Protein AF-A0A1B1RV76-F1 (afdb_monomer_lite)

Organism: Streptococcus pneumoniae (NCBI:txid1313)

Radius of gyration: 37.31 Å; chains: 1; bounding box: 78×53×111 Å

Structure (mmCIF, N/CA/C/O backbone):
data_AF-A0A1B1RV76-F1
#
_entry.id   AF-A0A1B1RV76-F1
#
loop_
_atom_site.group_PDB
_atom_site.id
_atom_site.type_symbol
_atom_site.label_atom_id
_atom_site.label_alt_id
_atom_site.label_comp_id
_atom_site.label_asym_id
_atom_site.label_entity_id
_atom_site.label_seq_id
_atom_site.pdbx_PDB_ins_code
_atom_site.Cartn_x
_atom_site.Cartn_y
_atom_site.Cartn_z
_atom_site.occupancy
_atom_site.B_iso_or_equiv
_atom_site.auth_seq_id
_atom_site.auth_comp_id
_atom_site.auth_asym_id
_atom_site.auth_atom_id
_atom_site.pdbx_PDB_model_num
ATOM 1 N N . ARG A 1 1 ? -9.063 -22.258 18.076 1.00 47.97 1 ARG A N 1
ATOM 2 C CA . ARG A 1 1 ? -8.353 -21.007 17.727 1.00 47.97 1 ARG A CA 1
ATOM 3 C C . ARG A 1 1 ? -9.005 -20.469 16.465 1.00 47.97 1 ARG A C 1
ATOM 5 O O . ARG A 1 1 ? -8.715 -20.984 15.396 1.00 47.97 1 ARG A O 1
ATOM 12 N N . LYS A 1 2 ? -9.975 -19.559 16.594 1.00 51.34 2 LYS A N 1
ATOM 13 C CA . LYS A 1 2 ? -10.461 -18.796 15.442 1.00 51.34 2 LYS A CA 1
ATOM 14 C C . LYS A 1 2 ? -9.404 -17.722 15.231 1.00 51.34 2 LYS A C 1
ATOM 16 O O . LYS A 1 2 ? -9.284 -16.846 16.075 1.00 51.34 2 LYS A O 1
ATOM 21 N N . TYR A 1 3 ? -8.551 -17.890 14.226 1.00 48.31 3 TYR A N 1
ATOM 22 C CA . TYR A 1 3 ? -7.814 -16.736 13.729 1.00 48.31 3 TYR A CA 1
ATOM 23 C C . TYR A 1 3 ? -8.871 -15.759 13.238 1.00 48.31 3 TYR A C 1
ATOM 25 O O . TYR A 1 3 ? -9.754 -16.143 12.468 1.00 48.31 3 TYR A O 1
ATOM 33 N N . ASP A 1 4 ? -8.841 -14.563 13.797 1.00 70.25 4 ASP A N 1
ATOM 34 C CA . ASP A 1 4 ? -9.790 -13.522 13.477 1.00 70.25 4 ASP A CA 1
ATOM 35 C C . ASP A 1 4 ? -9.656 -13.185 11.987 1.00 70.25 4 ASP A C 1
ATOM 37 O O . ASP A 1 4 ? -8.548 -12.988 11.480 1.00 70.25 4 ASP A O 1
ATOM 41 N N . TYR A 1 5 ? -10.767 -13.221 11.252 1.00 64.31 5 TYR A N 1
ATOM 42 C CA . TYR A 1 5 ? -10.767 -13.082 9.791 1.00 64.31 5 TYR A CA 1
ATOM 43 C C . TYR A 1 5 ? -10.124 -11.756 9.354 1.00 64.31 5 TYR A C 1
ATOM 45 O O . TYR A 1 5 ? -9.417 -11.710 8.348 1.00 64.31 5 TYR A O 1
ATOM 53 N N . ALA A 1 6 ? -10.289 -10.712 10.171 1.00 60.75 6 ALA A N 1
ATOM 54 C CA . ALA A 1 6 ? -9.638 -9.418 9.996 1.00 60.75 6 ALA A CA 1
ATOM 55 C C . ALA A 1 6 ? -8.102 -9.526 10.036 1.00 60.75 6 ALA A C 1
ATOM 57 O O . ALA A 1 6 ? -7.430 -9.073 9.113 1.00 60.75 6 ALA A O 1
ATOM 58 N N . THR A 1 7 ? -7.538 -10.222 11.029 1.00 69.88 7 THR A N 1
ATOM 59 C CA . THR A 1 7 ? -6.084 -10.422 11.157 1.00 69.88 7 THR A CA 1
ATOM 60 C C . THR A 1 7 ? -5.504 -11.185 9.965 1.00 69.88 7 THR A C 1
ATOM 62 O O . THR A 1 7 ? -4.409 -10.876 9.500 1.00 69.88 7 THR A O 1
ATOM 65 N N . LEU A 1 8 ? -6.234 -12.174 9.437 1.00 70.62 8 LEU A N 1
ATOM 66 C CA . LEU A 1 8 ? -5.807 -12.910 8.242 1.00 70.62 8 LEU A CA 1
ATOM 67 C C . LEU A 1 8 ? -5.844 -12.040 6.981 1.00 70.62 8 LEU A C 1
ATOM 69 O O . LEU A 1 8 ? -4.943 -12.153 6.154 1.00 70.62 8 LEU A O 1
ATOM 73 N N . LYS A 1 9 ? -6.851 -11.171 6.845 1.00 67.12 9 LYS A N 1
ATOM 74 C CA . LYS A 1 9 ? -6.977 -10.247 5.711 1.00 67.12 9 LYS A CA 1
ATOM 75 C C . LYS A 1 9 ? -5.835 -9.227 5.695 1.00 67.12 9 LYS A C 1
ATOM 77 O O . LYS A 1 9 ? -5.208 -9.046 4.658 1.00 67.12 9 LYS A O 1
ATOM 82 N N . VAL A 1 10 ? -5.511 -8.642 6.849 1.00 66.50 10 VAL A N 1
ATOM 83 C CA . VAL A 1 10 ? -4.387 -7.703 7.000 1.00 66.50 10 VAL A CA 1
ATOM 84 C C . VAL A 1 10 ? -3.058 -8.398 6.709 1.00 66.50 10 VAL A C 1
ATOM 86 O O . VAL A 1 10 ? -2.261 -7.908 5.916 1.00 66.50 10 VAL A O 1
ATOM 89 N N . ALA A 1 11 ? -2.829 -9.586 7.277 1.00 72.75 11 ALA A N 1
ATOM 90 C CA . ALA A 1 11 ? -1.605 -10.344 7.023 1.00 72.75 11 ALA A CA 1
ATOM 91 C C . ALA A 1 11 ? -1.439 -10.745 5.544 1.00 72.75 11 ALA A C 1
ATOM 93 O O . ALA A 1 11 ? -0.309 -10.867 5.071 1.00 72.75 11 ALA A O 1
ATOM 94 N N . LEU A 1 12 ? -2.541 -10.968 4.821 1.00 75.25 12 LEU A N 1
ATOM 95 C CA . LEU A 1 12 ? -2.513 -11.239 3.385 1.00 75.25 12 LEU A CA 1
ATOM 96 C C . LEU A 1 12 ? -2.166 -9.974 2.591 1.00 75.25 12 LEU A C 1
ATOM 98 O O . LEU A 1 12 ? -1.255 -10.027 1.773 1.00 75.25 12 LEU A O 1
ATOM 102 N N . ALA A 1 13 ? -2.815 -8.846 2.894 1.00 72.44 13 ALA A N 1
ATOM 103 C CA . ALA A 1 13 ? -2.536 -7.562 2.252 1.00 72.44 13 ALA A CA 1
ATOM 104 C C . ALA A 1 13 ? -1.066 -7.141 2.428 1.00 72.44 13 ALA A C 1
ATOM 106 O O . ALA A 1 13 ? -0.412 -6.786 1.453 1.00 72.44 13 ALA A O 1
ATOM 107 N N . LYS A 1 14 ? -0.502 -7.292 3.637 1.00 73.06 14 LYS A N 1
ATOM 108 C CA . LYS A 1 14 ? 0.924 -7.013 3.895 1.00 73.06 14 LYS A CA 1
ATOM 109 C C . LYS A 1 14 ? 1.854 -7.843 3.009 1.00 73.06 14 LYS A C 1
ATOM 111 O O . LYS A 1 14 ? 2.805 -7.317 2.447 1.00 73.06 14 LYS A O 1
ATOM 116 N N . LYS A 1 15 ? 1.566 -9.138 2.852 1.00 77.88 15 LYS A N 1
ATOM 117 C CA . LYS A 1 15 ? 2.364 -10.020 1.986 1.00 77.88 15 LYS A CA 1
ATOM 118 C C . LYS A 1 15 ? 2.235 -9.670 0.509 1.00 77.88 15 LYS A C 1
ATOM 120 O O . LYS A 1 15 ? 3.192 -9.851 -0.234 1.00 77.88 15 LYS A O 1
ATOM 125 N N . GLU A 1 16 ? 1.060 -9.223 0.075 1.00 78.25 16 GLU A N 1
ATOM 126 C CA . GLU A 1 16 ? 0.849 -8.772 -1.301 1.00 78.25 16 GLU A CA 1
ATOM 127 C C . GLU A 1 16 ? 1.628 -7.484 -1.593 1.00 78.25 16 GLU A C 1
ATOM 129 O O . GLU A 1 16 ? 2.239 -7.386 -2.654 1.00 78.25 16 GLU A O 1
ATOM 134 N N . VAL A 1 17 ? 1.673 -6.542 -0.645 1.00 79.50 17 VAL A N 1
ATOM 135 C CA . VAL A 1 17 ? 2.491 -5.322 -0.749 1.00 79.50 17 VAL A CA 1
ATOM 136 C C . VAL A 1 17 ? 3.980 -5.667 -0.794 1.00 79.50 17 VAL A C 1
ATOM 138 O O . VAL A 1 17 ? 4.649 -5.308 -1.758 1.00 79.50 17 VAL A O 1
ATOM 141 N N . GLU A 1 18 ? 4.479 -6.452 0.165 1.00 80.94 18 GLU A N 1
ATOM 142 C CA . GLU A 1 18 ? 5.892 -6.866 0.222 1.00 80.94 18 GLU A CA 1
ATOM 143 C C . GLU A 1 18 ? 6.327 -7.600 -1.062 1.00 80.94 18 GLU A C 1
ATOM 145 O O . GLU A 1 18 ? 7.421 -7.388 -1.590 1.00 80.94 18 GLU A O 1
ATOM 150 N N . ALA A 1 19 ? 5.455 -8.447 -1.621 1.00 85.81 19 ALA A N 1
ATOM 151 C CA . ALA A 1 19 ? 5.729 -9.132 -2.881 1.00 85.81 19 ALA A CA 1
ATOM 152 C C . ALA A 1 19 ? 5.849 -8.160 -4.068 1.00 85.81 19 ALA A C 1
ATOM 154 O O . ALA A 1 19 ? 6.739 -8.337 -4.902 1.00 85.81 19 ALA A O 1
ATOM 155 N N . LYS A 1 20 ? 4.984 -7.140 -4.137 1.00 84.50 20 LYS A N 1
ATOM 156 C CA . LYS A 1 20 ? 5.027 -6.109 -5.184 1.00 84.50 20 LYS A CA 1
ATOM 157 C C . LYS A 1 20 ? 6.244 -5.195 -5.047 1.00 84.50 20 LYS A C 1
ATOM 159 O O . LYS A 1 20 ? 6.857 -4.863 -6.056 1.00 84.50 20 LYS A O 1
ATOM 164 N N . GLU A 1 21 ? 6.635 -4.826 -3.829 1.00 85.62 21 GLU A N 1
ATOM 165 C CA . GLU A 1 21 ? 7.854 -4.041 -3.578 1.00 85.62 21 GLU A CA 1
ATOM 166 C C . GLU A 1 21 ? 9.107 -4.781 -4.066 1.00 85.62 21 GLU A C 1
ATOM 168 O O . GLU A 1 21 ? 9.942 -4.208 -4.768 1.00 85.62 21 GLU A O 1
ATOM 173 N N . LEU A 1 22 ? 9.199 -6.086 -3.788 1.00 89.06 22 LEU A N 1
ATOM 174 C CA . LEU A 1 22 ? 10.283 -6.935 -4.293 1.00 89.06 22 LEU A CA 1
ATOM 175 C C . LEU A 1 22 ? 10.278 -7.067 -5.823 1.00 89.06 22 LEU A C 1
ATOM 177 O O . LEU A 1 22 ? 11.335 -7.227 -6.439 1.00 89.06 22 LEU A O 1
ATOM 181 N N . GLU A 1 23 ? 9.104 -7.064 -6.454 1.00 92.94 23 GLU A N 1
ATOM 182 C CA . GLU A 1 23 ? 8.982 -7.075 -7.914 1.00 92.94 23 GLU A CA 1
ATOM 183 C C . GLU A 1 23 ? 9.462 -5.751 -8.523 1.00 92.94 23 GLU A C 1
ATOM 185 O O . GLU A 1 23 ? 10.221 -5.761 -9.494 1.00 92.94 23 GLU A O 1
ATOM 190 N N . ILE A 1 24 ? 9.118 -4.625 -7.896 1.00 91.75 24 ILE A N 1
ATOM 191 C CA . ILE A 1 24 ? 9.586 -3.290 -8.282 1.00 91.75 24 ILE A CA 1
ATOM 192 C C . ILE A 1 24 ? 11.101 -3.172 -8.171 1.00 91.75 24 ILE A C 1
ATOM 194 O O . ILE A 1 24 ? 11.731 -2.694 -9.111 1.00 91.75 24 ILE A O 1
ATOM 198 N N . GLU A 1 25 ? 11.701 -3.637 -7.074 1.00 93.31 25 GLU A N 1
ATOM 199 C CA . GLU A 1 25 ? 13.156 -3.586 -6.886 1.00 93.31 25 GLU A CA 1
ATOM 200 C C . GLU A 1 25 ? 13.889 -4.338 -8.011 1.00 93.31 25 GLU A C 1
ATOM 202 O O . GLU A 1 25 ? 14.834 -3.824 -8.619 1.00 93.31 25 GLU A O 1
ATOM 207 N N . LYS A 1 26 ? 13.409 -5.541 -8.355 1.00 95.88 26 LYS A N 1
ATOM 208 C CA . LYS A 1 26 ? 13.958 -6.328 -9.471 1.00 95.88 26 LYS A CA 1
ATOM 209 C C . LYS A 1 26 ? 13.792 -5.608 -10.803 1.00 95.88 26 LYS A C 1
ATOM 211 O O . LYS A 1 26 ? 14.740 -5.546 -11.585 1.00 95.88 26 LYS A O 1
ATOM 216 N N . LEU A 1 27 ? 12.614 -5.045 -11.061 1.00 96.69 27 LEU A N 1
ATOM 217 C CA . LEU A 1 27 ? 12.332 -4.363 -12.317 1.00 96.69 27 LEU A CA 1
ATOM 218 C C . LEU A 1 27 ? 13.166 -3.082 -12.470 1.00 96.69 27 LEU A C 1
ATOM 220 O O . LEU A 1 27 ? 13.690 -2.819 -13.550 1.00 96.69 27 LEU A O 1
ATOM 224 N N . GLN A 1 28 ? 13.369 -2.324 -11.391 1.00 96.62 28 GLN A N 1
ATOM 225 C CA . GLN A 1 28 ? 14.265 -1.165 -11.361 1.00 96.62 28 GLN A CA 1
ATOM 226 C C . GLN A 1 28 ? 15.717 -1.557 -11.659 1.00 96.62 28 GLN A C 1
ATOM 228 O O . GLN A 1 28 ? 16.396 -0.872 -12.428 1.00 96.62 28 GLN A O 1
ATOM 233 N N . TYR A 1 29 ? 16.190 -2.677 -11.106 1.00 97.56 29 TYR A N 1
ATOM 234 C CA . TYR A 1 29 ? 17.521 -3.204 -11.408 1.00 97.56 29 TYR A CA 1
ATOM 235 C C . TYR A 1 29 ? 17.676 -3.584 -12.890 1.00 97.56 29 TYR A C 1
ATOM 237 O O . TYR A 1 29 ? 18.677 -3.243 -13.531 1.00 97.56 29 TYR A O 1
ATOM 245 N N . GLU A 1 30 ? 16.676 -4.255 -13.463 1.00 97.75 30 GLU A N 1
ATOM 246 C CA . GLU A 1 30 ? 16.663 -4.610 -14.884 1.00 97.75 30 GLU A CA 1
ATOM 247 C C . GLU A 1 30 ? 16.622 -3.371 -15.789 1.00 97.75 30 GLU A C 1
ATOM 249 O O . GLU A 1 30 ? 17.361 -3.310 -16.772 1.00 97.75 30 GLU A O 1
ATOM 254 N N . ILE A 1 31 ? 15.815 -2.362 -15.441 1.00 98.06 31 ILE A N 1
ATOM 255 C CA . ILE A 1 31 ? 15.749 -1.073 -16.145 1.00 98.06 31 ILE A CA 1
ATOM 256 C C . ILE A 1 31 ? 17.115 -0.386 -16.126 1.00 98.06 31 ILE A C 1
ATOM 258 O O . ILE A 1 31 ? 17.623 -0.028 -17.185 1.00 98.06 31 ILE A O 1
ATOM 262 N N . SER A 1 32 ? 17.747 -0.277 -14.955 1.00 98.12 32 SER A N 1
ATOM 263 C CA . SER A 1 32 ? 19.070 0.343 -14.795 1.00 98.12 32 SER A CA 1
ATOM 264 C C . SER A 1 32 ? 20.137 -0.357 -15.646 1.00 98.12 32 SER A C 1
ATOM 266 O O . SER A 1 32 ? 20.941 0.287 -16.325 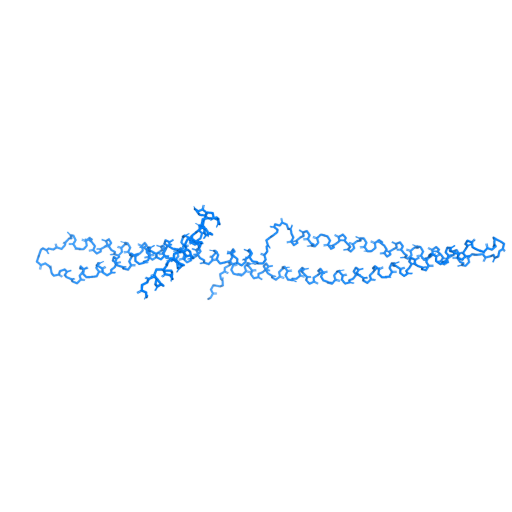1.00 98.12 32 SER A O 1
ATOM 268 N N . THR A 1 33 ? 20.107 -1.691 -15.679 1.00 98.19 33 THR A N 1
ATOM 269 C CA . THR A 1 33 ? 21.005 -2.487 -16.528 1.00 98.19 33 THR A CA 1
ATOM 270 C C . THR A 1 33 ? 20.756 -2.194 -18.009 1.00 98.19 33 THR A C 1
ATOM 272 O O . THR A 1 33 ? 21.692 -1.935 -18.767 1.00 98.19 33 THR A O 1
ATOM 275 N N . LEU A 1 34 ? 19.492 -2.174 -18.430 1.00 98.25 34 LEU A N 1
ATOM 276 C CA . LEU A 1 34 ? 19.118 -1.950 -19.822 1.00 98.25 34 LEU A CA 1
ATOM 277 C C . LEU A 1 34 ? 19.408 -0.514 -20.293 1.00 98.25 34 LEU A C 1
ATOM 279 O O . LEU A 1 34 ? 19.814 -0.319 -21.437 1.00 98.25 34 LEU A O 1
ATOM 283 N N . GLU A 1 35 ? 19.286 0.487 -19.420 1.00 98.06 35 GLU A N 1
ATOM 284 C CA . GLU A 1 35 ? 19.698 1.871 -19.690 1.00 98.06 35 GLU A CA 1
ATOM 285 C C . GLU A 1 35 ? 21.197 1.967 -20.011 1.00 98.06 35 GLU A C 1
ATOM 287 O O . GLU A 1 35 ? 21.588 2.637 -20.974 1.00 98.06 35 GLU A O 1
ATOM 292 N N . GLN A 1 36 ? 22.043 1.247 -19.266 1.00 98.25 36 GLN A N 1
ATOM 293 C CA . GLN A 1 36 ? 23.483 1.178 -19.545 1.00 98.25 36 GLN A CA 1
ATOM 294 C C . GLN A 1 36 ? 23.778 0.503 -20.890 1.00 98.25 36 GLN A C 1
ATOM 296 O O . GLN A 1 36 ? 24.649 0.950 -21.649 1.00 98.25 36 GLN A O 1
ATOM 301 N N . GLU A 1 37 ? 23.045 -0.561 -21.219 1.00 97.69 37 GLU A N 1
ATOM 302 C CA . GLU A 1 37 ? 23.173 -1.235 -22.509 1.00 97.69 37 GLU A CA 1
ATOM 303 C C . GLU A 1 37 ? 22.727 -0.342 -23.675 1.00 97.69 37 GLU A C 1
ATOM 305 O O . GLU A 1 37 ? 23.409 -0.301 -24.702 1.00 97.69 37 GLU A O 1
ATOM 310 N N . VAL A 1 38 ? 21.632 0.411 -23.518 1.00 98.38 38 VAL A N 1
ATOM 311 C CA . VAL A 1 38 ? 21.163 1.401 -24.503 1.00 98.38 38 VAL A CA 1
ATOM 312 C C . VAL A 1 38 ? 22.219 2.483 -24.711 1.00 98.38 38 VAL A C 1
ATOM 314 O O . VAL A 1 38 ? 22.558 2.780 -25.855 1.00 98.38 38 VAL A O 1
ATOM 317 N N . ALA A 1 39 ? 22.794 3.029 -23.637 1.00 98.12 39 ALA A N 1
ATOM 318 C CA . ALA A 1 39 ? 23.849 4.038 -23.732 1.00 98.12 39 ALA A CA 1
ATOM 319 C C . ALA A 1 39 ? 25.088 3.507 -24.477 1.00 98.12 39 ALA A C 1
ATOM 321 O O . ALA A 1 39 ? 25.656 4.189 -25.334 1.00 98.12 39 ALA A O 1
ATOM 322 N N . THR A 1 40 ? 25.477 2.260 -24.203 1.00 97.75 40 THR A N 1
ATOM 323 C CA . THR A 1 40 ? 26.605 1.599 -24.873 1.00 97.75 40 THR A CA 1
ATOM 324 C C . THR A 1 40 ? 26.325 1.374 -26.361 1.00 97.75 40 THR A C 1
ATOM 326 O O . THR A 1 40 ? 27.166 1.702 -27.202 1.00 97.75 40 THR A O 1
ATOM 329 N N . ALA A 1 41 ? 25.145 0.851 -26.705 1.00 97.44 41 ALA A N 1
ATOM 330 C CA . ALA A 1 41 ? 24.732 0.625 -28.089 1.00 97.44 41 ALA A CA 1
ATOM 331 C C . ALA A 1 41 ? 24.616 1.945 -28.870 1.00 97.44 41 ALA A C 1
ATOM 333 O O . ALA A 1 41 ? 25.088 2.036 -30.004 1.00 97.44 41 ALA A O 1
ATOM 334 N N . GLN A 1 42 ? 24.076 2.994 -28.242 1.00 98.31 42 GLN A N 1
ATOM 335 C CA . GLN A 1 42 ? 23.999 4.333 -28.823 1.00 98.31 42 GLN A CA 1
ATOM 336 C C . GLN A 1 42 ? 25.394 4.870 -29.146 1.00 98.31 42 GLN A C 1
ATOM 338 O O . GLN A 1 42 ? 25.645 5.306 -30.268 1.00 98.31 42 GLN A O 1
ATOM 343 N N . HIS A 1 43 ? 26.334 4.759 -28.206 1.00 97.81 43 HIS A N 1
ATOM 344 C CA . HIS A 1 43 ? 27.711 5.190 -28.428 1.00 97.81 43 HIS A CA 1
ATOM 345 C C . HIS A 1 43 ? 28.383 4.430 -29.588 1.00 97.81 43 HIS A C 1
ATOM 347 O O . HIS A 1 43 ? 29.115 5.022 -30.383 1.00 97.81 43 HIS A O 1
ATOM 353 N N . GLN A 1 44 ? 28.127 3.126 -29.732 1.00 96.12 44 GLN A N 1
ATOM 354 C CA . GLN A 1 44 ? 28.630 2.341 -30.866 1.00 96.12 44 GLN A CA 1
ATOM 355 C C . GLN A 1 44 ? 28.046 2.816 -32.204 1.00 96.12 44 GLN A C 1
ATOM 357 O O . GLN A 1 44 ? 28.799 3.007 -33.162 1.00 96.12 44 GLN A O 1
ATOM 362 N N . VAL A 1 45 ? 26.731 3.049 -32.264 1.00 97.88 45 VAL A N 1
ATOM 363 C CA . VAL A 1 45 ? 26.041 3.581 -33.449 1.00 97.88 45 VAL A CA 1
ATOM 364 C C . VAL A 1 45 ? 26.592 4.955 -33.834 1.00 97.88 45 VAL A C 1
ATOM 366 O O . VAL A 1 45 ? 26.928 5.176 -34.998 1.00 97.88 45 VAL A O 1
ATOM 369 N N . ASP A 1 46 ? 26.762 5.857 -32.869 1.00 97.88 46 ASP A N 1
ATOM 370 C CA . ASP A 1 46 ? 27.279 7.206 -33.113 1.00 97.88 46 ASP A CA 1
ATOM 371 C C . ASP A 1 46 ? 28.711 7.182 -33.655 1.00 97.88 46 ASP A C 1
ATOM 373 O O . ASP A 1 46 ? 29.059 7.951 -34.555 1.00 97.88 46 ASP A O 1
ATOM 377 N N . ASN A 1 47 ? 29.545 6.269 -33.154 1.00 96.75 47 ASN A N 1
ATOM 378 C CA . ASN A 1 47 ? 30.902 6.090 -33.662 1.00 96.75 47 ASN A CA 1
ATOM 379 C C . ASN A 1 47 ? 30.911 5.569 -35.103 1.00 96.75 47 ASN A C 1
ATOM 381 O O . ASN A 1 47 ? 31.672 6.079 -35.924 1.00 96.75 47 ASN A O 1
ATOM 385 N N . LEU A 1 48 ? 30.045 4.609 -35.440 1.00 95.75 48 LEU A N 1
ATOM 386 C CA . LEU A 1 48 ? 29.906 4.123 -36.816 1.00 95.75 48 LEU A CA 1
ATOM 387 C C . LEU A 1 48 ? 29.413 5.229 -37.762 1.00 95.75 48 LEU A C 1
ATOM 389 O O . LEU A 1 48 ? 29.950 5.364 -38.859 1.00 95.75 48 LEU A O 1
ATOM 393 N N . LYS A 1 49 ? 28.467 6.072 -37.323 1.00 95.44 49 LYS A N 1
ATOM 394 C CA . LYS A 1 49 ? 28.003 7.243 -38.090 1.00 95.44 49 LYS A CA 1
ATOM 395 C C . LYS A 1 49 ? 29.129 8.236 -38.360 1.00 95.44 49 LYS A C 1
ATOM 397 O O . LYS A 1 49 ? 29.269 8.706 -39.486 1.00 95.44 49 LYS A O 1
ATOM 402 N N . LYS A 1 50 ? 29.955 8.529 -37.350 1.00 95.31 50 LYS A N 1
ATOM 403 C CA . LYS A 1 50 ? 31.123 9.412 -37.499 1.00 95.31 50 LYS A CA 1
ATOM 404 C C . LYS A 1 50 ? 32.150 8.851 -38.482 1.00 95.31 50 LYS A C 1
ATOM 406 O O . LYS A 1 50 ? 32.656 9.607 -39.303 1.00 95.31 50 LYS A O 1
ATOM 411 N N . LEU A 1 51 ? 32.440 7.549 -38.413 1.00 92.81 51 LEU A N 1
ATOM 412 C CA . LEU A 1 51 ? 33.356 6.888 -39.348 1.00 92.81 51 LEU A CA 1
ATOM 413 C C . LEU A 1 51 ? 32.833 6.948 -40.785 1.00 92.81 51 LEU A C 1
ATOM 415 O O . LEU A 1 51 ? 33.595 7.272 -41.68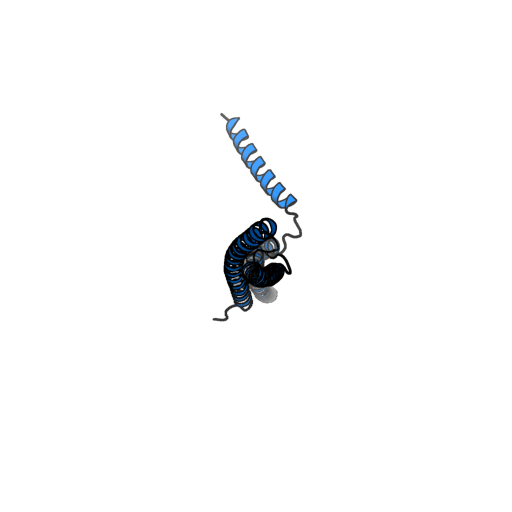8 1.00 92.81 51 LEU A O 1
ATOM 419 N N . LEU A 1 52 ? 31.538 6.694 -40.985 1.00 91.50 52 LEU A N 1
ATOM 420 C CA . LEU A 1 52 ? 30.916 6.743 -42.306 1.00 91.50 52 LEU A CA 1
ATOM 421 C C . LEU A 1 52 ? 30.922 8.162 -42.895 1.00 91.50 52 LEU A C 1
ATOM 423 O O . LEU A 1 52 ? 31.214 8.335 -44.069 1.00 91.50 52 LEU A O 1
ATOM 427 N N . ALA A 1 53 ? 30.662 9.185 -42.075 1.00 90.75 53 ALA A N 1
ATOM 428 C CA . ALA A 1 53 ? 30.681 10.583 -42.513 1.00 90.75 53 ALA A CA 1
ATOM 429 C C . ALA A 1 53 ? 32.078 11.085 -42.931 1.00 90.75 53 ALA A C 1
ATOM 431 O O . ALA A 1 53 ? 32.174 12.076 -43.652 1.00 90.75 53 ALA A O 1
ATOM 432 N N . GLY A 1 54 ? 33.146 10.439 -42.451 1.00 88.56 54 GLY A N 1
ATOM 433 C CA . GLY A 1 54 ? 34.531 10.760 -42.801 1.00 88.56 54 GLY A CA 1
ATOM 434 C C . GLY A 1 54 ? 35.140 9.872 -43.891 1.00 88.56 54 GLY A C 1
ATOM 435 O O . GLY A 1 54 ? 36.296 10.095 -44.242 1.00 88.56 54 GLY A O 1
ATOM 436 N N . ALA A 1 55 ? 34.411 8.868 -44.388 1.00 87.81 55 ALA A N 1
ATOM 437 C CA . ALA A 1 55 ? 34.886 7.955 -45.423 1.00 87.81 55 ALA A CA 1
ATOM 438 C C . ALA A 1 55 ? 34.700 8.552 -46.827 1.00 87.81 55 ALA A C 1
ATOM 440 O O . ALA A 1 55 ? 33.742 9.288 -47.074 1.00 87.81 55 ALA A O 1
ATOM 441 N N . ASP A 1 56 ? 35.608 8.223 -47.749 1.00 83.12 56 ASP A N 1
ATOM 442 C CA . ASP A 1 56 ? 35.432 8.549 -49.164 1.00 83.12 56 ASP A CA 1
ATOM 443 C C . ASP A 1 56 ? 34.294 7.674 -49.739 1.00 83.12 56 ASP A C 1
ATOM 445 O O . ASP A 1 56 ? 34.278 6.463 -49.493 1.00 83.12 56 ASP A O 1
ATOM 449 N N . PRO A 1 57 ? 33.312 8.242 -50.462 1.00 73.19 57 PRO A N 1
ATOM 450 C CA . PRO A 1 57 ? 32.237 7.463 -51.077 1.00 73.19 57 PRO A CA 1
ATOM 451 C C . PRO A 1 57 ? 32.718 6.368 -52.049 1.00 73.19 57 PRO A C 1
ATOM 453 O O . PRO A 1 57 ? 31.968 5.420 -52.278 1.00 73.19 57 PRO A O 1
ATOM 456 N N . ASP A 1 58 ? 33.947 6.447 -52.575 1.00 74.81 58 ASP A N 1
ATOM 457 C CA . ASP A 1 58 ? 34.527 5.412 -53.445 1.00 74.81 58 ASP A CA 1
ATOM 458 C C . ASP A 1 58 ? 35.229 4.263 -52.671 1.00 74.81 58 ASP A C 1
ATOM 460 O O . ASP A 1 58 ? 35.625 3.264 -53.276 1.00 74.81 58 ASP A O 1
ATOM 464 N N . ASP A 1 59 ? 35.351 4.348 -51.337 1.00 75.94 59 ASP A N 1
ATOM 465 C CA . ASP A 1 59 ? 36.187 3.455 -50.503 1.00 75.94 59 ASP A CA 1
ATOM 466 C C . ASP A 1 59 ? 35.487 2.162 -50.015 1.00 75.94 59 ASP A C 1
ATOM 468 O O . ASP A 1 59 ? 35.988 1.458 -49.135 1.00 75.94 59 ASP A O 1
ATOM 472 N N . GLY A 1 60 ? 34.324 1.805 -50.574 1.00 74.94 60 GLY A N 1
ATOM 473 C CA . GLY A 1 60 ? 33.646 0.537 -50.265 1.00 74.94 60 GLY A CA 1
ATOM 474 C C . GLY A 1 60 ? 33.162 0.430 -48.809 1.00 74.94 60 GLY A C 1
ATOM 475 O O . GLY A 1 60 ? 33.523 -0.491 -48.071 1.00 74.94 60 GLY A O 1
ATOM 476 N N . THR A 1 61 ? 32.297 1.357 -48.387 1.00 89.69 61 THR A N 1
ATOM 477 C CA . THR A 1 61 ? 31.758 1.498 -47.015 1.00 89.69 61 THR A CA 1
ATOM 478 C C . THR A 1 61 ? 30.720 0.449 -46.600 1.00 89.69 61 THR A C 1
ATOM 480 O O . THR A 1 61 ? 30.227 0.470 -45.469 1.00 89.69 61 THR A O 1
ATOM 483 N N . GLU A 1 62 ? 30.415 -0.513 -47.469 1.00 90.31 62 GLU A N 1
ATOM 484 C CA . GLU A 1 62 ? 29.337 -1.505 -47.338 1.00 90.31 62 GLU A CA 1
ATOM 485 C C . GLU A 1 62 ? 29.365 -2.256 -45.992 1.00 90.31 62 GLU A C 1
ATOM 487 O O . GLU A 1 62 ? 28.329 -2.519 -45.378 1.00 90.31 62 GLU A O 1
ATOM 492 N N . VAL A 1 63 ? 30.562 -2.568 -45.482 1.00 90.38 63 VAL A N 1
ATOM 493 C CA . VAL A 1 63 ? 30.740 -3.261 -44.195 1.00 90.38 63 VAL A CA 1
ATOM 494 C C . VAL A 1 63 ? 30.381 -2.361 -43.006 1.00 90.38 63 VAL A C 1
ATOM 496 O O . VAL A 1 63 ? 29.830 -2.845 -42.014 1.00 90.38 63 VAL A O 1
ATOM 499 N N . ILE A 1 64 ? 30.691 -1.063 -43.080 1.00 91.25 64 ILE A N 1
ATOM 500 C CA . ILE A 1 64 ? 30.366 -0.080 -42.035 1.00 91.25 64 ILE A CA 1
ATOM 501 C C . ILE A 1 64 ? 28.860 0.173 -42.032 1.00 91.25 64 ILE A C 1
ATOM 503 O O . ILE A 1 64 ? 28.248 0.148 -40.967 1.00 91.25 64 ILE A O 1
ATOM 507 N N . GLU A 1 65 ? 28.251 0.319 -43.206 1.00 92.62 65 GLU A N 1
ATOM 508 C CA . GLU A 1 65 ? 26.803 0.488 -43.359 1.00 92.62 65 GLU A CA 1
ATOM 509 C C . GLU A 1 65 ? 26.022 -0.730 -42.856 1.00 92.62 65 GLU A C 1
ATOM 511 O O . GLU A 1 65 ? 25.042 -0.585 -42.123 1.00 92.62 65 GLU A O 1
ATOM 516 N N . ALA A 1 66 ? 26.485 -1.945 -43.168 1.00 94.81 66 ALA A N 1
ATOM 517 C CA . ALA A 1 66 ? 25.878 -3.171 -42.659 1.00 94.81 66 ALA A CA 1
ATOM 518 C C . ALA A 1 66 ? 25.966 -3.265 -41.125 1.00 94.81 66 ALA A C 1
ATOM 520 O O . ALA A 1 66 ? 24.985 -3.624 -40.466 1.00 94.81 66 ALA A O 1
ATOM 521 N N . LYS A 1 67 ? 27.120 -2.911 -40.538 1.00 95.25 67 LYS A N 1
ATOM 522 C CA . LYS A 1 67 ? 27.299 -2.852 -39.076 1.00 95.25 67 LYS A CA 1
ATOM 523 C C . LYS A 1 67 ? 26.428 -1.776 -38.438 1.00 95.25 67 LYS A C 1
ATOM 525 O O . LYS A 1 67 ? 25.838 -2.038 -37.395 1.00 95.25 67 LYS A O 1
ATOM 530 N N . LEU A 1 68 ? 26.322 -0.608 -39.067 1.00 96.25 68 LEU A N 1
ATOM 531 C CA . LEU A 1 68 ? 25.485 0.491 -38.601 1.00 96.25 68 LEU A CA 1
ATOM 532 C C . LEU A 1 68 ? 24.018 0.068 -38.574 1.00 96.25 68 LEU A C 1
ATOM 534 O O . LEU A 1 68 ? 23.384 0.158 -37.531 1.00 96.25 68 LEU A O 1
ATOM 538 N N . LYS A 1 69 ? 23.510 -0.499 -39.673 1.00 96.50 69 LYS A N 1
ATOM 539 C CA . LYS A 1 69 ? 22.125 -0.974 -39.764 1.00 96.50 69 LYS A CA 1
ATOM 540 C C . LYS A 1 69 ? 21.804 -2.041 -38.716 1.00 96.50 69 LYS A C 1
ATOM 542 O O . LYS A 1 69 ? 20.717 -2.038 -38.142 1.00 96.50 69 LYS A O 1
ATOM 547 N N . LYS A 1 70 ? 22.747 -2.952 -38.449 1.00 97.00 70 LYS A N 1
ATOM 548 C CA . LYS A 1 70 ? 22.608 -3.948 -37.380 1.00 97.00 70 LYS A CA 1
ATOM 549 C C . LYS A 1 70 ? 22.593 -3.291 -35.994 1.00 97.00 70 LYS A C 1
ATOM 551 O O . LYS A 1 70 ? 21.712 -3.603 -35.201 1.00 97.00 70 LYS A O 1
ATOM 556 N N . GLY A 1 71 ? 23.519 -2.370 -35.725 1.00 97.06 71 GLY A N 1
ATOM 557 C CA . GLY A 1 71 ? 23.594 -1.645 -34.454 1.00 97.06 71 GLY A CA 1
ATOM 558 C C . GLY A 1 71 ? 22.358 -0.783 -34.185 1.00 97.06 71 GLY A C 1
ATOM 559 O O . GLY A 1 71 ? 21.846 -0.785 -33.073 1.00 97.06 71 GLY A O 1
ATOM 560 N N . GLU A 1 72 ? 21.820 -0.111 -35.205 1.00 97.25 72 GLU A N 1
ATOM 561 C CA . GLU A 1 72 ? 20.571 0.653 -35.103 1.00 97.25 72 GLU A CA 1
ATOM 562 C C . GLU A 1 72 ? 19.369 -0.253 -34.810 1.00 97.25 72 GLU A C 1
ATOM 564 O O . GLU A 1 72 ? 18.517 0.097 -33.997 1.00 97.25 72 GLU A O 1
ATOM 569 N N . ALA A 1 73 ? 19.307 -1.442 -35.420 1.00 97.75 73 ALA A N 1
ATOM 570 C CA . ALA A 1 73 ? 18.257 -2.413 -35.120 1.00 97.75 73 ALA A CA 1
ATOM 571 C C . ALA A 1 73 ? 18.342 -2.937 -33.674 1.00 97.75 73 ALA A C 1
ATOM 573 O O . ALA A 1 73 ? 17.317 -3.026 -32.998 1.00 97.75 73 ALA A O 1
ATOM 574 N N . GLU A 1 74 ? 19.546 -3.251 -33.187 1.00 96.12 74 GLU A N 1
ATOM 575 C CA . GLU A 1 74 ? 19.775 -3.699 -31.806 1.00 96.12 74 GLU A CA 1
ATOM 576 C C . GLU A 1 74 ? 19.464 -2.593 -30.785 1.00 96.12 74 GLU A C 1
ATOM 578 O O . GLU A 1 74 ? 18.787 -2.849 -29.789 1.00 96.12 74 GLU A O 1
ATOM 583 N N . LEU A 1 75 ? 19.887 -1.355 -31.054 1.00 97.94 75 LEU A N 1
ATOM 584 C CA . LEU A 1 75 ? 19.572 -0.183 -30.236 1.00 97.94 75 LEU A CA 1
ATOM 585 C C . LEU A 1 75 ? 18.057 0.045 -30.141 1.00 97.94 75 LEU A C 1
ATOM 587 O O . LEU A 1 75 ? 17.529 0.179 -29.038 1.00 97.94 75 LEU A O 1
ATOM 591 N N . ASN A 1 76 ? 17.352 0.030 -31.276 1.00 97.75 76 ASN A N 1
ATOM 592 C CA . ASN A 1 76 ? 15.899 0.203 -31.310 1.00 97.75 76 ASN A CA 1
ATOM 593 C C . ASN A 1 76 ? 15.175 -0.907 -30.533 1.00 97.75 76 ASN A C 1
ATOM 595 O O . ASN A 1 76 ? 14.197 -0.637 -29.837 1.00 97.75 76 ASN A O 1
ATOM 599 N N . ALA A 1 77 ? 15.652 -2.154 -30.622 1.00 97.81 77 ALA A N 1
ATOM 600 C CA . ALA A 1 77 ? 15.087 -3.265 -29.861 1.00 97.81 77 ALA A CA 1
ATOM 601 C C . ALA A 1 77 ? 15.244 -3.056 -28.346 1.00 97.81 77 ALA A C 1
ATOM 603 O O . ALA A 1 77 ? 14.272 -3.217 -27.609 1.00 97.81 77 ALA A O 1
ATOM 604 N N . LYS A 1 78 ? 16.431 -2.629 -27.892 1.00 97.38 78 LYS A N 1
ATOM 605 C CA . LYS A 1 78 ? 16.695 -2.339 -26.474 1.00 97.38 78 LYS A CA 1
ATOM 606 C C . LYS A 1 78 ? 15.882 -1.154 -25.957 1.00 97.38 78 LYS A C 1
ATOM 608 O O . LYS A 1 78 ? 15.318 -1.236 -24.874 1.00 97.38 78 LYS A O 1
ATOM 613 N N . GLN A 1 79 ? 15.754 -0.082 -26.740 1.00 97.94 79 GLN A N 1
ATOM 614 C CA . GLN A 1 79 ? 14.901 1.060 -26.388 1.00 97.94 79 GLN A CA 1
ATOM 615 C C . GLN A 1 79 ? 13.423 0.658 -26.272 1.00 97.94 79 GLN A C 1
ATOM 617 O O . GLN A 1 79 ? 12.733 1.096 -25.354 1.00 97.94 79 GLN A O 1
ATOM 622 N N . ALA A 1 80 ? 12.938 -0.213 -27.162 1.00 97.88 80 ALA A N 1
ATOM 623 C CA . ALA A 1 80 ? 11.575 -0.732 -27.088 1.00 97.88 80 ALA A CA 1
ATOM 624 C C . ALA A 1 80 ? 11.356 -1.642 -25.867 1.00 97.88 80 ALA A C 1
ATOM 626 O O . ALA A 1 80 ? 10.278 -1.624 -25.275 1.00 97.88 80 ALA A O 1
ATOM 627 N N . GLU A 1 81 ? 12.351 -2.445 -25.489 1.00 97.56 81 GLU A N 1
ATOM 628 C CA . GLU A 1 81 ? 12.305 -3.250 -24.266 1.00 97.56 81 GLU A CA 1
ATOM 629 C C . GLU A 1 81 ? 12.320 -2.373 -23.007 1.00 97.56 81 GLU A C 1
ATOM 631 O O . GLU A 1 81 ? 11.503 -2.585 -22.112 1.00 97.56 81 GLU A O 1
ATOM 636 N N . LEU A 1 82 ? 13.161 -1.336 -22.979 1.00 98.00 82 LEU A N 1
ATOM 637 C CA . LEU A 1 82 ? 13.235 -0.374 -21.881 1.00 98.00 82 LEU A CA 1
ATOM 638 C C . LEU A 1 82 ? 11.895 0.332 -21.672 1.00 98.00 82 LEU A C 1
ATOM 640 O O . LEU A 1 82 ? 11.386 0.352 -20.556 1.00 98.00 82 LEU A O 1
ATOM 644 N N . ALA A 1 83 ? 11.271 0.812 -22.750 1.00 97.38 83 ALA A N 1
ATOM 645 C CA . ALA A 1 83 ? 9.957 1.447 -22.684 1.00 97.38 83 ALA A CA 1
ATOM 646 C C . ALA A 1 83 ? 8.869 0.501 -22.140 1.00 97.38 83 ALA A C 1
ATOM 648 O O . ALA A 1 83 ? 8.012 0.918 -21.358 1.00 97.38 83 ALA A O 1
ATOM 649 N N . LYS A 1 84 ? 8.904 -0.788 -22.516 1.00 97.56 84 LYS A N 1
ATOM 650 C CA . LYS A 1 84 ? 7.973 -1.795 -21.976 1.00 97.56 84 LYS A CA 1
ATOM 651 C C . LYS A 1 84 ? 8.168 -1.989 -20.476 1.00 97.56 84 LYS A C 1
ATOM 653 O O . LYS A 1 84 ? 7.177 -1.971 -19.754 1.00 97.56 84 LYS A O 1
ATOM 658 N N . LYS A 1 85 ? 9.416 -2.128 -20.019 1.00 96.50 85 LYS A N 1
ATOM 659 C CA . LYS A 1 85 ? 9.734 -2.288 -18.592 1.00 96.50 85 LYS A CA 1
ATOM 660 C C . LYS A 1 85 ? 9.376 -1.044 -17.780 1.00 96.50 85 LYS A C 1
ATOM 662 O O . LYS A 1 85 ? 8.811 -1.173 -16.705 1.00 96.50 85 LYS A O 1
ATOM 667 N N . GLN A 1 86 ? 9.614 0.154 -18.313 1.00 96.12 86 GLN A N 1
ATOM 668 C CA . GLN A 1 86 ? 9.181 1.407 -17.683 1.00 96.12 86 GLN A CA 1
ATOM 669 C C . GLN A 1 86 ? 7.651 1.484 -17.550 1.00 96.12 86 GLN A C 1
ATOM 671 O O . GLN A 1 86 ? 7.152 1.848 -16.492 1.00 96.12 86 GLN A O 1
ATOM 676 N N . THR A 1 87 ? 6.905 1.062 -18.577 1.00 95.44 87 THR A N 1
ATOM 677 C CA . THR A 1 87 ? 5.429 0.996 -18.523 1.00 95.44 87 THR A CA 1
ATOM 678 C C . THR A 1 87 ? 4.933 -0.045 -17.511 1.00 95.44 87 THR A C 1
ATOM 680 O O . THR A 1 87 ? 3.899 0.132 -16.873 1.00 95.44 87 THR A O 1
ATOM 683 N N . GLU A 1 88 ? 5.625 -1.177 -17.393 1.00 94.75 88 GLU A N 1
ATOM 684 C CA . GLU A 1 88 ? 5.315 -2.213 -16.404 1.00 94.75 88 GLU A CA 1
ATOM 685 C C . GLU A 1 88 ? 5.578 -1.724 -14.975 1.00 94.75 88 GLU A C 1
ATOM 687 O O . GLU A 1 88 ? 4.737 -1.929 -14.103 1.00 94.75 88 GLU A O 1
ATOM 692 N N . LEU A 1 89 ? 6.680 -0.999 -14.763 1.00 93.44 89 LEU A N 1
ATOM 693 C CA . LEU A 1 89 ? 7.006 -0.370 -13.486 1.00 93.4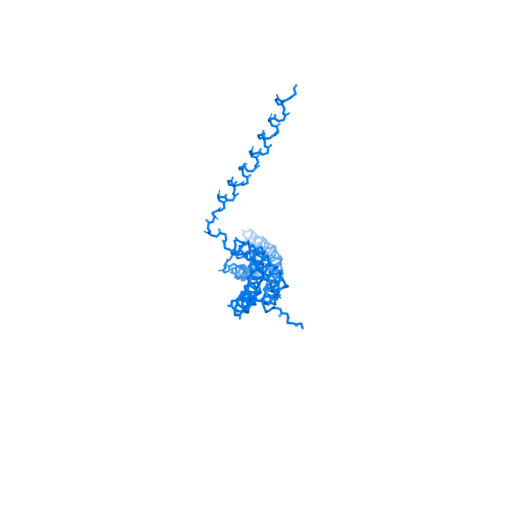4 89 LEU A CA 1
ATOM 694 C C . LEU A 1 89 ? 5.946 0.658 -13.080 1.00 93.44 89 LEU A C 1
ATOM 696 O O . LEU A 1 89 ? 5.487 0.626 -11.944 1.00 93.44 89 LEU A O 1
ATOM 700 N N . GLU A 1 90 ? 5.530 1.528 -14.003 1.00 89.94 90 GLU A N 1
ATOM 701 C CA . GLU A 1 90 ? 4.464 2.511 -13.767 1.00 89.94 90 GLU A CA 1
ATOM 702 C C . GLU A 1 90 ? 3.164 1.823 -13.334 1.00 89.94 90 GLU A C 1
ATOM 704 O O . GLU A 1 90 ? 2.609 2.156 -12.295 1.00 89.94 90 GLU A O 1
ATOM 709 N N . LYS A 1 91 ? 2.744 0.762 -14.034 1.00 87.88 91 LYS A N 1
ATOM 710 C CA . LYS A 1 91 ? 1.556 -0.018 -13.645 1.00 87.88 91 LYS A CA 1
ATOM 711 C C . LYS A 1 91 ? 1.680 -0.676 -12.275 1.00 87.88 91 LYS A C 1
ATOM 713 O O . LYS A 1 91 ? 0.680 -0.796 -11.572 1.00 87.88 91 LYS A O 1
ATOM 718 N N . LEU A 1 92 ? 2.865 -1.173 -11.918 1.00 87.44 92 LEU A N 1
ATOM 719 C CA . LEU A 1 92 ? 3.094 -1.772 -10.603 1.00 87.44 92 LEU A CA 1
ATOM 720 C C . LEU A 1 92 ? 3.001 -0.717 -9.500 1.00 87.44 92 LEU A C 1
ATOM 722 O O . LEU A 1 92 ? 2.336 -0.981 -8.497 1.00 87.44 92 LEU A O 1
ATOM 726 N N . LEU A 1 93 ? 3.584 0.465 -9.721 1.00 85.06 93 LEU A N 1
ATOM 727 C CA . LEU A 1 93 ? 3.485 1.617 -8.823 1.00 85.06 93 LEU A CA 1
ATOM 728 C C . LEU A 1 93 ? 2.031 2.085 -8.679 1.00 85.06 93 LEU A C 1
ATOM 730 O O . LEU A 1 93 ? 1.538 2.153 -7.559 1.00 85.06 93 LEU A O 1
ATOM 734 N N . ASP A 1 94 ? 1.302 2.255 -9.784 1.00 83.06 94 ASP A N 1
ATOM 735 C CA . ASP A 1 94 ? -0.133 2.580 -9.773 1.00 83.06 94 ASP A CA 1
ATOM 736 C C . ASP A 1 94 ? -0.964 1.512 -9.034 1.00 83.06 94 ASP A C 1
ATOM 738 O O . ASP A 1 94 ? -1.995 1.801 -8.435 1.00 83.06 94 ASP A O 1
ATOM 742 N N . SER A 1 95 ? -0.533 0.244 -9.062 1.00 76.81 95 SER A N 1
ATOM 743 C CA . SER A 1 95 ? -1.213 -0.853 -8.358 1.00 76.81 95 SER A CA 1
ATOM 744 C C . SER A 1 95 ? -0.878 -0.951 -6.867 1.00 76.81 95 SER A C 1
ATOM 746 O O . SER A 1 95 ? -1.577 -1.666 -6.141 1.00 76.81 95 SER A O 1
ATOM 748 N N . LEU A 1 96 ? 0.218 -0.328 -6.431 1.00 70.88 96 LEU A N 1
ATOM 749 C CA . LEU A 1 96 ? 0.499 -0.063 -5.020 1.00 70.88 96 LEU A CA 1
ATOM 750 C C . LEU A 1 96 ? -0.260 1.177 -4.547 1.00 70.88 96 LEU A C 1
ATOM 752 O O . LEU A 1 96 ? -0.602 1.252 -3.373 1.00 70.88 96 LEU A O 1
ATOM 756 N N . ASP A 1 97 ? -0.585 2.080 -5.474 1.00 59.59 97 ASP A N 1
ATOM 757 C CA . ASP A 1 97 ? -1.278 3.339 -5.222 1.00 59.59 97 ASP A CA 1
ATOM 758 C C . ASP A 1 97 ? -2.687 3.461 -5.860 1.00 59.59 97 ASP A C 1
ATOM 760 O O . ASP A 1 97 ? -2.981 4.447 -6.536 1.00 59.59 97 ASP A O 1
ATOM 764 N N . PRO A 1 98 ? -3.620 2.503 -5.678 1.00 49.69 98 PRO A N 1
ATOM 765 C CA . PRO A 1 98 ? -5.009 2.743 -6.059 1.00 49.69 98 PRO A CA 1
ATOM 766 C C . PRO A 1 98 ? -5.766 3.578 -5.005 1.00 49.69 98 PRO A C 1
ATOM 768 O O . PRO A 1 98 ? -6.798 4.155 -5.339 1.00 49.69 98 PRO A O 1
ATOM 771 N N . GLU A 1 99 ? -5.268 3.651 -3.758 1.00 45.97 99 GLU A N 1
ATOM 772 C CA . GLU A 1 99 ? -5.868 4.398 -2.629 1.00 45.97 99 GLU A CA 1
ATOM 773 C C . GLU A 1 99 ? -4.840 4.986 -1.630 1.00 45.97 99 GLU A C 1
ATOM 775 O O . GLU A 1 99 ? -5.242 5.455 -0.569 1.00 45.97 99 GLU A O 1
ATOM 780 N N . GLY A 1 100 ? -3.530 4.973 -1.916 1.00 47.00 100 GLY A N 1
ATOM 781 C CA . GLY A 1 100 ? -2.522 5.632 -1.070 1.00 47.00 100 GLY A CA 1
ATOM 782 C C . GLY A 1 100 ? -2.439 5.196 0.400 1.00 47.00 100 GLY A C 1
ATOM 783 O O . GLY A 1 100 ? -1.851 5.927 1.191 1.00 47.00 100 GLY A O 1
ATOM 784 N N . LYS A 1 101 ? -3.001 4.043 0.798 1.00 53.59 101 LYS A N 1
ATOM 785 C CA . LYS A 1 101 ? -2.955 3.620 2.203 1.00 53.59 101 LYS A CA 1
ATOM 786 C C . LYS A 1 101 ? -1.558 3.161 2.591 1.00 53.59 101 LYS A C 1
ATOM 788 O O . LYS A 1 101 ? -1.077 2.123 2.132 1.00 53.59 101 LYS A O 1
ATOM 793 N N . THR A 1 102 ? -0.916 3.928 3.460 1.00 58.50 102 THR A N 1
ATOM 794 C CA . THR A 1 102 ? 0.382 3.569 4.033 1.00 58.50 102 THR A CA 1
ATOM 795 C C . THR A 1 102 ? 0.280 2.325 4.927 1.00 58.50 102 THR A C 1
ATOM 797 O O . THR A 1 102 ? -0.793 1.950 5.403 1.00 58.50 102 THR A O 1
ATOM 800 N N . GLN A 1 103 ? 1.411 1.661 5.186 1.00 57.62 103 GLN A N 1
ATOM 801 C CA . GLN A 1 103 ? 1.476 0.554 6.149 1.00 57.62 103 GLN A CA 1
ATOM 802 C C . GLN A 1 103 ? 0.936 0.973 7.532 1.00 57.62 103 GLN A C 1
ATOM 804 O O . GLN A 1 103 ? 0.255 0.176 8.179 1.00 57.62 103 GLN A O 1
ATOM 809 N N . ASP A 1 104 ? 1.160 2.231 7.922 1.00 60.22 104 ASP A N 1
ATOM 810 C CA . ASP A 1 104 ? 0.618 2.834 9.142 1.00 60.22 104 ASP A CA 1
ATOM 811 C C . ASP A 1 104 ? -0.918 2.927 9.114 1.00 60.22 104 ASP A C 1
ATOM 813 O O . ASP A 1 104 ? -1.564 2.669 10.125 1.00 60.22 104 ASP A O 1
ATOM 817 N N . GLU A 1 105 ? -1.533 3.218 7.964 1.00 57.34 105 GLU A N 1
ATOM 818 C CA . GLU A 1 105 ? -2.997 3.230 7.822 1.00 57.34 105 GLU A CA 1
ATOM 819 C C . GLU A 1 105 ? -3.610 1.830 7.903 1.00 57.34 105 GLU A C 1
ATOM 821 O O . GLU A 1 105 ? -4.670 1.657 8.500 1.00 57.34 105 GLU A O 1
ATOM 826 N N . LEU A 1 106 ? -2.936 0.813 7.359 1.00 62.56 106 LEU A N 1
ATOM 827 C CA . LEU A 1 106 ? -3.369 -0.580 7.506 1.00 62.56 106 LEU A CA 1
ATOM 828 C C . LEU A 1 106 ? -3.224 -1.084 8.947 1.00 62.56 106 LEU A C 1
ATOM 830 O O . LEU A 1 106 ? -4.045 -1.883 9.401 1.00 62.56 106 LEU A O 1
ATOM 834 N N . ASP A 1 107 ? -2.181 -0.648 9.656 1.00 67.56 107 ASP A N 1
ATOM 835 C CA . ASP A 1 107 ? -1.990 -0.963 11.072 1.00 67.56 107 ASP A CA 1
ATOM 836 C C . ASP A 1 107 ? -3.026 -0.252 11.948 1.00 67.56 107 ASP A C 1
ATOM 838 O O . ASP A 1 107 ? -3.612 -0.887 12.825 1.00 67.56 107 ASP A O 1
ATOM 842 N N . LYS A 1 108 ? -3.347 1.007 11.636 1.00 68.81 108 LYS A N 1
ATOM 843 C CA . LYS A 1 108 ? -4.420 1.757 12.292 1.00 68.81 108 LYS A CA 1
ATOM 844 C C . LYS A 1 108 ? -5.793 1.116 12.074 1.00 68.81 108 LYS A C 1
ATOM 846 O O . LYS A 1 108 ? -6.520 0.905 13.037 1.00 68.81 108 LYS A O 1
ATOM 851 N N . GLU A 1 109 ? -6.122 0.715 10.846 1.00 67.31 109 GLU A N 1
ATOM 852 C CA . GLU A 1 109 ? -7.391 0.034 10.534 1.00 67.31 109 GLU A CA 1
ATOM 853 C C . GLU A 1 109 ? -7.498 -1.326 11.257 1.00 67.31 109 GLU A C 1
ATOM 855 O O . GLU A 1 109 ? -8.579 -1.751 11.673 1.00 67.31 109 GLU A O 1
ATOM 860 N N . ALA A 1 110 ? -6.371 -2.019 11.454 1.00 70.56 110 ALA A N 1
ATOM 861 C CA . ALA A 1 110 ? -6.328 -3.253 12.234 1.00 70.56 110 ALA A CA 1
ATOM 862 C C . ALA A 1 110 ? -6.531 -3.010 13.740 1.00 70.56 110 ALA A C 1
ATOM 864 O O . ALA A 1 110 ? -7.232 -3.795 14.384 1.00 70.56 110 ALA A O 1
ATOM 865 N N . GLU A 1 111 ? -5.941 -1.945 14.287 1.00 72.62 111 GLU A N 1
ATOM 866 C CA . GLU A 1 111 ? -6.105 -1.536 15.685 1.00 72.62 111 GLU A CA 1
ATOM 867 C C . GLU A 1 111 ? -7.543 -1.072 15.966 1.00 72.62 111 GLU A C 1
ATOM 869 O O . GLU A 1 111 ? -8.159 -1.540 16.925 1.00 72.62 111 GLU A O 1
ATOM 874 N N . GLU A 1 112 ? -8.132 -0.266 15.077 1.00 74.81 112 GLU A N 1
ATOM 875 C CA . GLU A 1 112 ? -9.546 0.128 15.124 1.00 74.81 112 GLU A CA 1
ATOM 876 C C . GLU A 1 112 ? -10.468 -1.103 15.085 1.00 74.81 112 GLU A C 1
ATOM 878 O O . GLU A 1 112 ? -11.371 -1.227 15.908 1.00 74.81 112 GLU A O 1
ATOM 883 N N . ALA A 1 113 ? -10.201 -2.089 14.221 1.00 75.06 113 ALA A N 1
ATOM 884 C CA . ALA A 1 113 ? -10.993 -3.322 14.166 1.00 75.06 113 ALA A CA 1
ATOM 885 C C . ALA A 1 113 ? -10.837 -4.232 15.405 1.00 75.06 113 ALA A C 1
ATOM 887 O O . ALA A 1 113 ? -11.707 -5.069 15.676 1.00 75.06 113 ALA A O 1
ATOM 888 N N . GLU A 1 114 ? -9.720 -4.149 16.134 1.00 76.69 114 GLU A N 1
ATOM 889 C CA . GLU A 1 114 ? -9.537 -4.845 17.415 1.00 76.69 114 GLU A CA 1
ATOM 890 C C . GLU A 1 114 ? -10.268 -4.113 18.549 1.00 76.69 114 GLU A C 1
ATOM 892 O O . GLU A 1 114 ? -10.929 -4.752 19.376 1.00 76.69 114 GLU A O 1
ATOM 897 N N . LEU A 1 115 ? -10.209 -2.779 18.553 1.00 80.75 115 LEU A N 1
ATOM 898 C CA . LEU A 1 115 ? -10.968 -1.932 19.466 1.00 80.75 115 LEU A CA 1
ATOM 899 C C . LEU A 1 115 ? -12.481 -2.124 19.278 1.00 80.75 115 LEU A C 1
ATOM 901 O O . LEU A 1 115 ? -13.180 -2.325 20.269 1.00 80.75 115 LEU A O 1
ATOM 905 N N . ASP A 1 116 ? -12.978 -2.185 18.043 1.00 81.38 116 ASP A N 1
ATOM 906 C CA . ASP A 1 116 ? -14.402 -2.373 17.733 1.00 81.38 116 ASP A CA 1
ATOM 907 C C . ASP A 1 116 ? -14.937 -3.690 18.326 1.00 81.38 116 ASP A C 1
ATOM 909 O O . ASP A 1 116 ? -15.917 -3.722 19.073 1.00 81.38 116 ASP A O 1
ATOM 913 N N . LYS A 1 117 ? -14.187 -4.788 18.162 1.00 85.19 117 LYS A N 1
ATOM 914 C CA . LYS A 1 117 ? -14.519 -6.068 18.816 1.00 85.19 117 LYS A CA 1
ATOM 915 C C . LYS A 1 117 ? -14.508 -5.980 20.334 1.00 85.19 117 LYS A C 1
ATOM 917 O O . LYS A 1 117 ? -15.322 -6.619 21.004 1.00 85.19 117 LYS A O 1
ATOM 922 N N . LYS A 1 118 ? -13.566 -5.229 20.900 1.00 86.75 118 LYS A N 1
ATOM 923 C CA . LYS A 1 118 ? -13.485 -5.045 22.347 1.00 86.75 118 LYS A CA 1
ATOM 924 C C . LYS A 1 118 ? -14.666 -4.215 22.863 1.00 86.75 118 LYS A C 1
ATOM 926 O O . LYS A 1 118 ? -15.157 -4.527 23.950 1.00 86.75 118 LYS A O 1
ATOM 931 N N . ALA A 1 119 ? -15.159 -3.236 22.098 1.00 86.75 119 ALA A N 1
ATOM 932 C CA . ALA A 1 119 ? -16.395 -2.510 22.397 1.00 86.75 119 ALA A CA 1
ATOM 933 C C . ALA A 1 119 ? -17.604 -3.458 22.404 1.00 86.75 119 ALA A C 1
ATOM 935 O O . ALA A 1 119 ? -18.337 -3.496 23.396 1.00 86.75 119 ALA A O 1
ATOM 936 N N . ASP A 1 120 ? -17.750 -4.294 21.372 1.00 87.06 120 ASP A N 1
ATOM 937 C CA . ASP A 1 120 ? -18.823 -5.293 21.258 1.00 87.06 120 ASP A CA 1
ATOM 938 C C . ASP A 1 120 ? -18.840 -6.271 22.443 1.00 87.06 120 ASP A C 1
ATOM 940 O O . ASP A 1 120 ? -19.875 -6.530 23.072 1.00 87.06 120 ASP A O 1
ATOM 944 N N . GLU A 1 121 ? -17.683 -6.838 22.795 1.00 88.75 121 GLU A N 1
ATOM 945 C CA . GLU A 1 121 ? -17.571 -7.743 23.940 1.00 88.75 121 GLU A CA 1
ATOM 946 C C . GLU A 1 121 ? -17.960 -7.064 25.258 1.00 88.75 121 GLU A C 1
ATOM 948 O O . GLU A 1 121 ? -18.505 -7.706 26.165 1.00 88.75 121 GLU A O 1
ATOM 953 N N . LEU A 1 122 ? -17.655 -5.774 25.394 1.00 90.38 122 LEU A N 1
ATOM 954 C CA . LEU A 1 122 ? -17.897 -5.025 26.614 1.00 90.38 122 LEU A CA 1
ATOM 955 C C . LEU A 1 122 ? -19.349 -4.538 26.717 1.00 90.38 122 LEU A C 1
ATOM 957 O O . LEU A 1 122 ? -19.922 -4.631 27.804 1.00 90.38 122 LEU A O 1
ATOM 961 N N . GLN A 1 123 ? -19.983 -4.160 25.602 1.00 91.12 123 GLN A N 1
ATOM 962 C CA . GLN A 1 123 ? -21.432 -3.939 25.517 1.00 91.12 123 GLN A CA 1
ATOM 963 C C . GLN A 1 123 ? -22.224 -5.182 25.932 1.00 91.12 123 GLN A C 1
ATOM 965 O O . GLN A 1 123 ? -23.159 -5.079 26.725 1.00 91.12 123 GLN A O 1
ATOM 970 N N . ASN A 1 124 ? -21.822 -6.372 25.472 1.00 93.94 124 ASN A N 1
ATOM 971 C CA . ASN A 1 124 ? -22.477 -7.620 25.876 1.00 93.94 124 ASN A CA 1
ATOM 972 C C . ASN A 1 124 ? -22.405 -7.840 27.400 1.00 93.94 124 ASN A C 1
ATOM 974 O O . ASN A 1 124 ? -23.404 -8.191 28.029 1.00 93.94 124 ASN A O 1
ATOM 978 N N . LYS A 1 125 ? -21.248 -7.563 28.019 1.00 93.75 125 LYS A N 1
ATOM 979 C CA . LYS A 1 125 ? -21.081 -7.645 29.483 1.00 93.75 125 LYS A CA 1
ATOM 980 C C . LYS A 1 125 ? -21.935 -6.615 30.228 1.00 93.75 125 LYS A C 1
ATOM 982 O O . LYS A 1 125 ? -22.485 -6.945 31.276 1.00 93.75 125 LYS A O 1
ATOM 987 N N . VAL A 1 126 ? -22.049 -5.391 29.705 1.00 93.69 126 VAL A N 1
ATOM 988 C CA . VAL A 1 126 ? -22.927 -4.341 30.253 1.00 93.69 126 VAL A CA 1
ATOM 989 C C . VAL A 1 126 ? -24.383 -4.812 30.239 1.00 93.69 126 VAL A C 1
ATOM 991 O O . VAL A 1 126 ? -25.026 -4.804 31.287 1.00 93.69 126 VAL A O 1
ATOM 994 N N . ALA A 1 127 ? -24.866 -5.326 29.107 1.00 93.69 127 ALA A N 1
ATOM 995 C CA . ALA A 1 127 ? -26.235 -5.819 28.976 1.00 93.69 127 ALA A CA 1
ATOM 996 C C . ALA A 1 127 ? -26.542 -6.995 29.926 1.00 93.69 127 ALA A C 1
ATOM 998 O O . ALA A 1 127 ? -27.633 -7.080 30.496 1.00 93.69 127 ALA A O 1
ATOM 999 N N . ASP A 1 128 ? -25.590 -7.910 30.124 1.00 95.94 128 ASP A N 1
ATOM 1000 C CA . ASP A 1 128 ? -25.750 -9.022 31.066 1.00 95.94 128 ASP A CA 1
ATOM 1001 C C . ASP A 1 128 ? -25.783 -8.546 32.529 1.00 95.94 128 ASP A C 1
ATOM 1003 O O . ASP A 1 128 ? -26.592 -9.040 33.322 1.00 95.94 128 ASP A O 1
ATOM 1007 N N . LEU A 1 129 ? -24.962 -7.552 32.890 1.00 95.81 129 LEU A N 1
ATOM 1008 C CA . LEU A 1 129 ? -24.982 -6.937 34.221 1.00 95.81 129 LEU A CA 1
ATOM 1009 C C . LEU A 1 129 ? -26.286 -6.177 34.486 1.00 95.81 129 LEU A C 1
ATOM 1011 O O . LEU A 1 129 ? -26.844 -6.310 35.575 1.00 95.81 129 LEU A O 1
ATOM 1015 N N . GLU A 1 130 ? -26.802 -5.429 33.510 1.00 94.94 130 GLU A N 1
ATOM 1016 C CA . GLU A 1 130 ? -28.095 -4.739 33.611 1.00 94.94 130 GLU A CA 1
ATOM 1017 C C . GLU A 1 130 ? -29.242 -5.726 33.857 1.00 94.94 130 GLU A C 1
ATOM 1019 O O . GLU A 1 130 ? -30.090 -5.492 34.723 1.00 94.94 130 GLU A O 1
ATOM 1024 N N . LYS A 1 131 ? -29.233 -6.880 33.174 1.00 96.75 131 LYS A N 1
ATOM 1025 C CA . LYS A 1 131 ? -30.193 -7.964 33.434 1.00 96.75 131 LYS A CA 1
ATOM 1026 C C . LYS A 1 131 ? -30.047 -8.540 34.842 1.00 96.75 131 LYS A C 1
ATOM 1028 O O . LYS A 1 131 ? -31.057 -8.755 35.512 1.00 96.75 131 LYS A O 1
ATOM 1033 N N . GLU A 1 132 ? -28.824 -8.807 35.311 1.00 95.12 132 GLU A N 1
ATOM 1034 C CA . GLU A 1 132 ? -28.606 -9.333 36.668 1.00 95.12 132 GLU A CA 1
ATOM 1035 C C . GLU A 1 132 ? -29.068 -8.330 37.740 1.00 95.12 132 GLU A C 1
ATOM 1037 O O . GLU A 1 132 ? -29.722 -8.723 38.707 1.00 95.12 132 GLU A O 1
ATOM 1042 N N . ILE A 1 133 ? -28.789 -7.038 37.543 1.00 96.50 133 ILE A N 1
ATOM 1043 C CA . ILE A 1 133 ? -29.243 -5.943 38.411 1.00 96.50 133 ILE A CA 1
ATOM 1044 C C . ILE A 1 133 ? -30.768 -5.873 38.435 1.00 96.50 133 ILE A C 1
ATOM 1046 O O . ILE A 1 133 ? -31.346 -5.881 39.519 1.00 96.50 133 ILE A O 1
ATOM 1050 N N . SER A 1 134 ? -31.419 -5.878 37.270 1.00 97.25 134 SER A N 1
ATOM 1051 C CA . SER A 1 134 ? -32.881 -5.836 37.177 1.00 97.25 134 SER A CA 1
ATOM 1052 C C . SER A 1 134 ? -33.530 -7.020 37.903 1.00 97.25 134 SER A C 1
ATOM 1054 O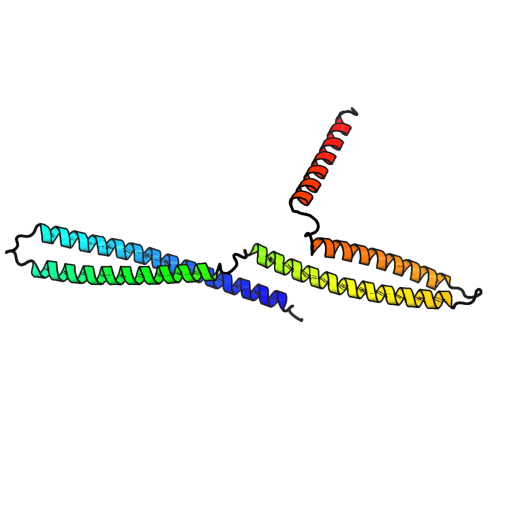 O . SER A 1 134 ? -34.462 -6.837 38.685 1.00 97.25 134 SER A O 1
ATOM 1056 N N . ASN A 1 135 ? -32.982 -8.230 37.745 1.00 96.25 135 ASN A N 1
ATOM 1057 C CA . ASN A 1 135 ? -33.454 -9.412 38.471 1.00 96.25 135 ASN A CA 1
ATOM 1058 C C . ASN A 1 135 ? -33.309 -9.261 39.996 1.00 96.25 135 ASN A C 1
ATOM 1060 O O . ASN A 1 135 ? -34.206 -9.654 40.741 1.00 96.25 135 ASN A O 1
ATOM 1064 N N . LEU A 1 136 ? -32.198 -8.690 40.476 1.00 95.69 136 LEU A N 1
ATOM 1065 C CA . LEU A 1 136 ? -31.985 -8.429 41.905 1.00 95.69 136 LEU A CA 1
ATOM 1066 C C . LEU A 1 136 ? -32.936 -7.356 42.447 1.00 95.69 136 LEU A C 1
ATOM 1068 O O . LEU A 1 136 ? -33.434 -7.498 43.561 1.00 95.69 136 LEU A O 1
ATOM 1072 N N . GLU A 1 137 ? -33.212 -6.307 41.673 1.00 94.75 137 GLU A N 1
ATOM 1073 C CA . GLU A 1 137 ? -34.173 -5.262 42.041 1.00 94.75 137 GLU A CA 1
ATOM 1074 C C . GLU A 1 137 ? -35.599 -5.810 42.137 1.00 94.75 137 GLU A C 1
ATOM 1076 O O . GLU A 1 137 ? -36.308 -5.482 43.085 1.00 94.75 137 GLU A O 1
ATOM 1081 N N . ILE A 1 138 ? -35.997 -6.699 41.220 1.00 95.06 138 ILE A N 1
ATOM 1082 C CA . ILE A 1 138 ? -37.292 -7.392 41.282 1.00 95.06 138 ILE A CA 1
ATOM 1083 C C . ILE A 1 138 ? -37.390 -8.252 42.548 1.00 95.06 138 ILE A C 1
ATOM 1085 O O . ILE A 1 138 ? -38.398 -8.189 43.248 1.00 95.06 138 ILE A O 1
ATOM 1089 N N . LEU A 1 139 ? -36.346 -9.029 42.866 1.00 93.50 139 LEU A N 1
ATOM 1090 C CA . LEU A 1 139 ? -36.316 -9.857 44.078 1.00 93.50 139 LEU A CA 1
ATOM 1091 C C . LEU A 1 139 ? -36.430 -9.011 45.351 1.00 93.50 139 LEU A C 1
ATOM 1093 O O . LEU A 1 139 ? -37.184 -9.364 46.250 1.00 93.50 139 LEU A O 1
ATOM 1097 N N . LEU A 1 140 ? -35.715 -7.886 45.415 1.00 92.12 140 LEU A N 1
ATOM 1098 C CA . LEU A 1 140 ? -35.777 -6.964 46.551 1.00 92.12 140 LEU A CA 1
ATOM 1099 C C . LEU A 1 140 ? -37.126 -6.245 46.654 1.00 92.12 140 LEU A C 1
ATOM 1101 O O . LEU A 1 140 ? -37.612 -6.030 47.758 1.00 92.12 140 LEU A O 1
ATOM 1105 N N . GLY A 1 141 ? -37.739 -5.882 45.525 1.00 91.62 141 GLY A N 1
ATOM 1106 C CA . GLY A 1 141 ? -39.051 -5.232 45.494 1.00 91.62 141 GLY A CA 1
ATOM 1107 C C . GLY A 1 141 ? -40.213 -6.151 45.883 1.00 91.62 141 GLY A C 1
ATOM 1108 O O . GLY A 1 141 ? -41.274 -5.654 46.250 1.00 91.62 141 GLY A O 1
ATOM 1109 N N . GLY A 1 142 ? -40.019 -7.471 45.801 1.00 90.50 142 GLY A N 1
ATOM 1110 C CA . GLY A 1 142 ? -40.994 -8.485 46.210 1.00 90.50 142 GLY A CA 1
ATOM 1111 C C . GLY A 1 142 ? -40.735 -9.123 47.578 1.00 90.50 142 GLY A C 1
ATOM 1112 O O . GLY A 1 142 ? -41.488 -10.022 47.943 1.00 90.50 142 GLY A O 1
ATOM 1113 N N . ALA A 1 143 ? -39.685 -8.714 48.297 1.00 88.56 143 ALA A N 1
ATOM 1114 C CA . ALA A 1 143 ? -39.346 -9.255 49.614 1.00 88.56 143 ALA A CA 1
ATOM 1115 C C . ALA A 1 143 ? -40.282 -8.711 50.705 1.00 88.56 143 ALA A C 1
ATOM 1117 O O . ALA A 1 143 ? -40.664 -7.536 50.677 1.00 88.56 143 ALA A O 1
ATOM 1118 N N . ASP A 1 144 ? -40.621 -9.551 51.682 1.00 90.06 144 ASP A N 1
ATOM 1119 C CA . ASP A 1 144 ? -41.421 -9.125 52.828 1.00 90.06 144 ASP A CA 1
ATOM 1120 C C . ASP A 1 144 ? -40.573 -8.267 53.790 1.00 90.06 144 ASP A C 1
ATOM 1122 O O . ASP A 1 144 ? -39.354 -8.433 53.872 1.00 90.06 144 ASP A O 1
ATOM 1126 N N . PRO A 1 145 ? -41.178 -7.362 54.584 1.00 80.06 145 PRO A N 1
ATOM 1127 C CA . PRO A 1 145 ? -40.438 -6.508 55.523 1.00 80.06 145 PRO A CA 1
ATOM 1128 C C . PRO A 1 145 ? -39.643 -7.266 56.601 1.00 80.06 145 PRO A C 1
ATOM 1130 O O . PRO A 1 145 ? -38.787 -6.675 57.257 1.00 80.06 145 PRO A O 1
ATOM 1133 N N . GLU A 1 146 ? -39.959 -8.545 56.818 1.00 86.56 146 GLU A N 1
ATOM 1134 C CA . GLU A 1 146 ? -39.304 -9.434 57.783 1.00 86.56 146 GLU A CA 1
ATOM 1135 C C . GLU A 1 146 ? -38.138 -10.234 57.161 1.00 86.56 146 GLU A C 1
ATOM 1137 O O . GLU A 1 146 ? -37.377 -10.863 57.899 1.00 86.56 146 GLU A O 1
ATOM 1142 N N . ASP A 1 147 ? -37.960 -10.188 55.832 1.00 90.12 147 ASP A N 1
ATOM 1143 C CA . ASP A 1 147 ? -36.879 -10.885 55.129 1.00 90.12 147 ASP A CA 1
ATOM 1144 C C . ASP A 1 147 ? -35.513 -10.208 55.350 1.00 90.12 147 ASP A C 1
ATOM 1146 O O . ASP A 1 147 ? -35.334 -9.001 55.152 1.00 90.12 147 ASP A O 1
ATOM 1150 N N . ASP A 1 148 ? -34.489 -11.006 55.676 1.00 89.81 148 ASP A N 1
ATOM 1151 C CA . ASP A 1 148 ? -33.097 -10.542 55.705 1.00 89.81 148 ASP A CA 1
ATOM 1152 C C . ASP A 1 148 ? -32.549 -10.385 54.279 1.00 89.81 148 ASP A C 1
ATOM 1154 O O . ASP A 1 148 ? -32.026 -11.312 53.653 1.00 89.81 148 ASP A O 1
ATOM 1158 N N . THR A 1 149 ? -32.673 -9.170 53.753 1.00 94.31 149 THR A N 1
ATOM 1159 C CA . THR A 1 149 ? -32.245 -8.811 52.397 1.00 94.31 149 THR A CA 1
ATOM 1160 C C . THR A 1 149 ? -30.826 -8.238 52.329 1.00 94.31 149 THR A C 1
ATOM 1162 O O . THR A 1 149 ? -30.357 -7.897 51.238 1.00 94.31 149 THR A O 1
ATOM 1165 N N . ALA A 1 150 ? -30.093 -8.160 53.449 1.00 93.06 150 ALA A N 1
ATOM 1166 C CA . ALA A 1 150 ? -28.793 -7.483 53.515 1.00 93.06 150 ALA A CA 1
ATOM 1167 C C . ALA A 1 150 ? -27.764 -8.059 52.523 1.00 93.06 150 ALA A C 1
ATOM 1169 O O . ALA A 1 150 ? -26.992 -7.323 51.900 1.00 93.06 150 ALA A O 1
ATOM 1170 N N . ALA A 1 151 ? -27.770 -9.379 52.321 1.00 92.44 151 ALA A N 1
ATOM 1171 C CA . ALA A 1 151 ? -26.897 -10.040 51.352 1.00 92.44 151 ALA A CA 1
ATOM 1172 C C . ALA A 1 151 ? -27.237 -9.661 49.897 1.00 92.44 151 ALA A C 1
ATOM 1174 O O . ALA A 1 151 ? -26.333 -9.414 49.095 1.00 92.44 151 ALA A O 1
ATOM 1175 N N . LEU A 1 152 ? -28.528 -9.571 49.559 1.00 93.00 152 LEU A N 1
ATOM 1176 C CA . LEU A 1 152 ? -28.997 -9.182 48.225 1.00 93.00 152 LEU A CA 1
ATOM 1177 C C . LEU A 1 152 ? -28.721 -7.704 47.940 1.00 93.00 152 LEU A C 1
ATOM 1179 O O . LEU A 1 152 ? -28.258 -7.377 46.849 1.00 93.00 152 LEU A O 1
ATOM 1183 N N . GLN A 1 153 ? -28.919 -6.825 48.926 1.00 93.62 153 GLN A N 1
ATOM 1184 C CA . GLN A 1 153 ? -28.583 -5.403 48.818 1.00 93.62 153 GLN A CA 1
ATOM 1185 C C . GLN A 1 153 ? -27.079 -5.192 48.595 1.00 93.62 153 GLN A C 1
ATOM 1187 O O . GLN A 1 153 ? -26.688 -4.438 47.704 1.00 93.62 153 GLN A O 1
ATOM 1192 N N . ASN A 1 154 ? -26.225 -5.911 49.334 1.00 95.12 154 ASN A N 1
ATOM 1193 C CA . ASN A 1 154 ? -24.776 -5.875 49.120 1.00 95.12 154 ASN A CA 1
ATOM 1194 C C . ASN A 1 154 ? -24.384 -6.394 47.730 1.00 95.12 154 ASN A C 1
ATOM 1196 O O . ASN A 1 154 ? -23.547 -5.787 47.057 1.00 95.12 154 ASN A O 1
ATOM 1200 N N . LYS A 1 155 ? -25.006 -7.486 47.264 1.00 95.62 155 LYS A N 1
ATOM 1201 C CA . LYS A 1 155 ? -24.772 -8.011 45.913 1.00 95.62 155 LYS A CA 1
ATOM 1202 C C . LYS A 1 155 ? -25.193 -7.002 44.839 1.00 95.62 155 LYS A C 1
ATOM 1204 O O . LYS A 1 155 ? -24.444 -6.790 43.888 1.00 95.62 155 LYS A O 1
ATOM 1209 N N . LEU A 1 156 ? -26.345 -6.349 45.006 1.00 95.69 156 LEU A N 1
ATOM 1210 C CA . LEU A 1 156 ? -26.828 -5.305 44.102 1.00 95.69 156 LEU A CA 1
ATOM 1211 C C . LEU A 1 156 ? -25.859 -4.117 44.054 1.00 95.69 156 LEU A C 1
ATOM 1213 O O . LEU A 1 156 ? -25.505 -3.663 42.969 1.00 95.69 156 LEU A O 1
ATOM 1217 N N . ALA A 1 157 ? -25.390 -3.646 45.212 1.00 95.25 157 ALA A N 1
ATOM 1218 C CA . ALA A 1 157 ? -24.420 -2.557 45.294 1.00 95.25 157 ALA A CA 1
ATOM 1219 C C . ALA A 1 157 ? -23.104 -2.907 44.579 1.00 95.25 157 ALA A C 1
ATOM 1221 O O . ALA A 1 157 ? -22.594 -2.107 43.793 1.00 95.25 157 ALA A O 1
ATOM 1222 N N . ALA A 1 158 ? -22.590 -4.125 44.784 1.00 95.75 158 ALA A N 1
ATOM 1223 C CA . ALA A 1 158 ? -21.397 -4.607 44.094 1.00 95.75 158 ALA A CA 1
ATOM 1224 C C . ALA A 1 158 ? -21.593 -4.663 42.569 1.00 95.75 158 ALA A C 1
ATOM 1226 O O . ALA A 1 158 ? -20.723 -4.214 41.824 1.00 95.75 158 ALA A O 1
ATOM 1227 N N . LYS A 1 159 ? -22.750 -5.150 42.104 1.00 95.31 159 LYS A N 1
ATOM 1228 C CA . LYS A 1 159 ? -23.077 -5.238 40.673 1.00 95.31 159 LYS A CA 1
ATOM 1229 C C . LYS A 1 159 ? -23.250 -3.869 40.022 1.00 95.31 159 LYS A C 1
ATOM 1231 O O . LYS A 1 159 ? -22.732 -3.659 38.932 1.00 95.31 159 LYS A O 1
ATOM 1236 N N . LYS A 1 160 ? -23.884 -2.909 40.703 1.00 93.88 160 LYS A N 1
ATOM 1237 C CA . LYS A 1 160 ? -23.977 -1.515 40.232 1.00 93.88 160 LYS A CA 1
ATOM 1238 C C . LYS A 1 160 ? -22.599 -0.859 40.118 1.00 93.88 160 LYS A C 1
ATOM 1240 O O . LYS A 1 160 ? -22.334 -0.165 39.142 1.00 93.88 160 LYS A O 1
ATOM 1245 N N . ALA A 1 161 ? -21.700 -1.120 41.068 1.00 95.00 161 ALA A N 1
ATOM 1246 C CA . ALA A 1 161 ? -20.323 -0.634 40.993 1.00 95.00 161 ALA A CA 1
ATOM 1247 C C . ALA A 1 161 ? -19.519 -1.294 39.855 1.00 95.00 161 ALA A C 1
ATOM 1249 O O . ALA A 1 161 ? -18.699 -0.633 39.221 1.00 95.00 161 ALA A O 1
ATOM 1250 N N . GLU A 1 162 ? -19.739 -2.586 39.589 1.00 94.81 162 GLU A N 1
ATOM 1251 C CA . GLU A 1 162 ? -19.148 -3.296 38.446 1.00 94.81 162 GLU A CA 1
ATOM 1252 C C . GLU A 1 162 ? -19.652 -2.729 37.110 1.00 94.81 162 GLU A C 1
ATOM 1254 O O . GLU A 1 162 ? -18.840 -2.420 36.238 1.00 94.81 162 GLU A O 1
ATOM 1259 N N . LEU A 1 163 ? -20.968 -2.516 36.987 1.00 94.44 163 LEU A N 1
ATOM 1260 C CA . LEU A 1 163 ? -21.602 -1.912 35.815 1.00 94.44 163 LEU A CA 1
ATOM 1261 C C . LEU A 1 163 ? -21.034 -0.518 35.531 1.00 94.44 163 LEU A C 1
ATOM 1263 O O . LEU A 1 163 ? -20.604 -0.270 34.411 1.00 94.44 163 LEU A O 1
ATOM 1267 N N . ALA A 1 164 ? -20.947 0.350 36.544 1.00 92.25 164 ALA A N 1
ATOM 1268 C CA . ALA A 1 164 ? -20.403 1.699 36.384 1.00 92.25 164 ALA A CA 1
ATOM 1269 C C . ALA A 1 164 ? -18.959 1.681 35.855 1.00 92.25 164 ALA A C 1
ATOM 1271 O O . ALA A 1 164 ? -18.624 2.406 34.924 1.00 92.25 164 ALA A O 1
ATOM 1272 N N . LYS A 1 165 ? -18.105 0.795 36.389 1.00 92.75 165 LYS A N 1
ATOM 1273 C CA . LYS A 1 165 ? -16.725 0.635 35.898 1.00 92.75 165 LYS A CA 1
ATOM 1274 C C . LYS A 1 165 ? -16.681 0.181 34.441 1.00 92.75 165 LYS A C 1
ATOM 1276 O O . LYS A 1 165 ? -15.835 0.657 33.691 1.00 92.75 165 LYS A O 1
ATOM 1281 N N . LYS A 1 166 ? -17.565 -0.740 34.048 1.00 89.50 166 LYS A N 1
ATOM 1282 C CA . LYS A 1 166 ? -17.643 -1.239 32.670 1.00 89.50 166 LYS A CA 1
ATOM 1283 C C . LYS A 1 166 ? -18.201 -0.190 31.716 1.00 89.50 166 LYS A C 1
ATOM 1285 O O . LYS A 1 166 ? -17.654 -0.035 30.638 1.00 89.50 166 LYS A O 1
ATOM 1290 N N . GLN A 1 167 ? -19.201 0.583 32.119 1.00 88.31 167 GLN A N 1
ATOM 1291 C CA . GLN A 1 167 ? -19.709 1.697 31.318 1.00 88.31 167 GLN A CA 1
ATOM 1292 C C . GLN A 1 167 ? -18.619 2.747 31.064 1.00 88.31 167 GLN A C 1
ATOM 1294 O O . GLN A 1 167 ? -18.424 3.134 29.920 1.00 88.31 167 GLN A O 1
ATOM 1299 N N . THR A 1 168 ? -17.824 3.109 32.078 1.00 87.62 168 THR A N 1
ATOM 1300 C CA . THR A 1 168 ? -16.669 4.006 31.887 1.00 87.62 168 THR A CA 1
ATOM 1301 C C . THR A 1 168 ? -15.579 3.400 30.994 1.00 87.62 168 THR A C 1
ATOM 1303 O O . THR A 1 168 ? -14.927 4.117 30.243 1.00 87.62 168 THR A O 1
ATOM 1306 N N . GLU A 1 169 ? -15.330 2.088 31.077 1.00 89.12 169 GLU A N 1
ATOM 1307 C CA . GLU A 1 169 ? -14.385 1.407 30.179 1.00 89.12 169 GLU A CA 1
ATOM 1308 C C . GLU A 1 169 ? -14.894 1.391 28.730 1.00 89.12 169 GLU A C 1
ATOM 1310 O O . GLU A 1 169 ? -14.093 1.577 27.821 1.00 89.12 169 GLU A O 1
ATOM 1315 N N . LEU A 1 170 ? -16.204 1.208 28.523 1.00 87.88 170 LEU A N 1
ATOM 1316 C CA . LEU A 1 170 ? -16.836 1.244 27.204 1.00 87.88 170 LEU A CA 1
ATOM 1317 C C . LEU A 1 170 ? -16.760 2.637 26.589 1.00 87.88 170 LEU A C 1
ATOM 1319 O O . LEU A 1 170 ? -16.347 2.760 25.446 1.00 87.88 170 LEU A O 1
ATOM 1323 N N . GLU A 1 171 ? -17.133 3.661 27.356 1.00 85.81 171 GLU A N 1
ATOM 1324 C CA . GLU A 1 171 ? -17.130 5.063 26.930 1.00 85.81 171 GLU A CA 1
ATOM 1325 C C . GLU A 1 171 ? -15.743 5.477 26.431 1.00 85.81 171 GLU A C 1
ATOM 1327 O O . GLU A 1 171 ? -15.603 5.887 25.289 1.00 85.81 171 GLU A O 1
ATOM 1332 N N . LYS A 1 172 ? -14.688 5.191 27.206 1.00 84.38 172 LYS A N 1
ATOM 1333 C CA . LYS A 1 172 ? -13.300 5.458 26.788 1.00 84.38 172 LYS A CA 1
ATOM 1334 C C . LYS A 1 172 ? -12.887 4.732 25.510 1.00 84.38 172 LYS A C 1
ATOM 1336 O O . LYS A 1 172 ? -12.035 5.219 24.771 1.00 84.38 172 LYS A O 1
ATOM 1341 N N . LEU A 1 173 ? -13.410 3.528 25.300 1.00 83.06 173 LEU A N 1
ATOM 1342 C CA . LEU A 1 173 ? -13.085 2.722 24.130 1.00 83.06 173 LEU A CA 1
ATOM 1343 C C . LEU A 1 173 ? -13.794 3.267 22.888 1.00 83.06 173 LEU A C 1
ATOM 1345 O O . LEU A 1 173 ? -13.169 3.368 21.839 1.00 83.06 173 LEU A O 1
ATOM 1349 N N . LEU A 1 174 ? -15.052 3.686 23.035 1.00 81.81 174 LEU A N 1
ATOM 1350 C CA . LEU A 1 174 ? -15.812 4.369 21.990 1.00 81.81 174 LEU A CA 1
ATOM 1351 C C . LEU A 1 174 ? -15.194 5.730 21.641 1.00 81.81 174 LEU A C 1
ATOM 1353 O O . LEU A 1 174 ? -15.011 6.005 20.463 1.00 81.81 174 LEU A O 1
ATOM 1357 N N . ASP A 1 175 ? -14.759 6.510 22.635 1.00 81.06 175 ASP A N 1
ATOM 1358 C CA . ASP A 1 175 ? -14.036 7.777 22.422 1.00 81.06 175 ASP A CA 1
ATOM 1359 C C . ASP A 1 175 ? -12.720 7.581 21.645 1.00 81.06 175 ASP A C 1
ATOM 1361 O O . ASP A 1 175 ? -12.255 8.482 20.953 1.00 81.06 175 ASP A O 1
ATOM 1365 N N . SER A 1 176 ? -12.101 6.400 21.762 1.00 72.00 176 SER A N 1
ATOM 1366 C CA . SER A 1 176 ? -10.882 6.051 21.017 1.00 72.00 176 SER A CA 1
ATOM 1367 C C . SER A 1 176 ? -11.172 5.559 19.591 1.00 72.00 176 SER A C 1
ATOM 1369 O O . SER A 1 176 ? -10.288 5.627 18.743 1.00 72.00 176 SER A O 1
ATOM 1371 N N . LEU A 1 177 ? -12.376 5.031 19.342 1.00 69.25 177 LEU A N 1
ATOM 1372 C CA . LEU A 1 177 ? -12.831 4.516 18.044 1.00 69.25 177 LEU A CA 1
ATOM 1373 C C . LEU A 1 177 ? -13.418 5.605 17.144 1.00 69.25 177 LEU A C 1
ATOM 1375 O O . LEU A 1 177 ? -13.343 5.490 15.926 1.00 69.25 177 LEU A O 1
ATOM 1379 N N . ASP A 1 178 ? -13.998 6.643 17.740 1.00 61.06 178 ASP A N 1
ATOM 1380 C CA . ASP A 1 178 ? -14.579 7.780 17.034 1.00 61.06 178 ASP A CA 1
ATOM 1381 C C . ASP A 1 178 ? -14.020 9.100 17.591 1.00 61.06 178 ASP A C 1
ATOM 1383 O O . ASP A 1 178 ? -14.677 9.794 18.374 1.00 61.06 178 ASP A O 1
ATOM 1387 N N . PRO A 1 179 ? -12.786 9.478 17.210 1.00 53.72 179 PRO A N 1
ATOM 1388 C CA . PRO A 1 179 ? -12.259 10.787 17.547 1.00 53.72 179 PRO A CA 1
ATOM 1389 C C . PRO A 1 179 ? -12.954 11.914 16.764 1.00 53.72 179 PRO A C 1
ATOM 1391 O O . PRO A 1 179 ? -12.641 13.066 17.036 1.00 53.72 179 PRO A O 1
ATOM 1394 N N . GLU A 1 180 ? -13.887 11.660 15.826 1.00 44.91 180 GLU A N 1
ATOM 1395 C CA . GLU A 1 180 ? -14.457 12.692 14.931 1.00 44.91 180 GLU A CA 1
ATOM 1396 C C . GLU A 1 180 ? -15.336 13.742 15.641 1.00 44.91 180 GLU A C 1
ATOM 1398 O O . GLU A 1 180 ? -15.818 14.689 15.015 1.00 44.91 180 GLU A O 1
ATOM 1403 N N . GLY A 1 181 ? -15.489 13.657 16.965 1.00 45.69 181 GLY A N 1
ATOM 1404 C CA . GLY A 1 181 ? -15.957 14.774 17.788 1.00 45.69 181 GLY A CA 1
ATOM 1405 C C . GLY A 1 181 ? -14.894 15.843 18.088 1.00 45.69 181 GLY A C 1
ATOM 1406 O O . GLY A 1 181 ? -15.267 16.975 18.389 1.00 45.69 181 GLY A O 1
ATOM 1407 N N . LYS A 1 182 ? -13.599 15.510 17.999 1.00 48.84 182 LYS A N 1
ATOM 1408 C CA . LYS A 1 182 ? -12.462 16.408 18.242 1.00 48.84 182 LYS A CA 1
ATOM 1409 C C . LYS A 1 182 ? -11.518 16.408 17.042 1.00 48.84 182 LYS A C 1
ATOM 1411 O O . LYS A 1 182 ? -10.942 15.393 16.662 1.00 48.84 182 LYS A O 1
ATOM 1416 N N . THR A 1 183 ? -11.314 17.575 16.444 1.00 51.00 183 THR A N 1
ATOM 1417 C CA . THR A 1 183 ? -10.293 17.740 15.403 1.00 51.00 183 THR A CA 1
ATOM 1418 C C . THR A 1 183 ? -8.890 17.537 15.994 1.00 51.00 183 THR A C 1
ATOM 1420 O O . THR A 1 183 ? -8.678 17.749 17.187 1.00 51.00 183 THR A O 1
ATOM 1423 N N . GLN A 1 184 ? -7.899 17.178 15.168 1.00 51.38 184 GLN A N 1
ATOM 1424 C CA . GLN A 1 184 ? -6.481 17.160 15.573 1.00 51.38 184 GLN A CA 1
ATOM 1425 C C . GLN A 1 184 ? -6.063 18.483 16.257 1.00 51.38 184 GLN A C 1
ATOM 1427 O O . GLN A 1 184 ? -5.323 18.462 17.233 1.00 51.38 184 GLN A O 1
ATOM 1432 N N . ASP A 1 185 ? -6.642 19.611 15.828 1.00 52.94 185 ASP A N 1
ATOM 1433 C CA . ASP A 1 185 ? -6.494 20.934 16.457 1.00 52.94 185 ASP A CA 1
ATOM 1434 C C . ASP A 1 185 ? -6.977 20.998 17.923 1.00 52.94 185 ASP A C 1
ATOM 1436 O O . ASP A 1 185 ? -6.465 21.800 18.704 1.00 52.94 185 ASP A O 1
ATOM 1440 N N . GLU A 1 186 ? -7.986 20.215 18.317 1.00 53.88 186 GLU A N 1
ATOM 1441 C CA . GLU A 1 186 ? -8.472 20.161 19.703 1.00 53.88 186 GLU A CA 1
ATOM 1442 C C . GLU A 1 186 ? -7.593 19.273 20.587 1.00 53.88 186 GLU A C 1
ATOM 1444 O O . GLU A 1 186 ? -7.363 19.618 21.745 1.00 53.88 186 GLU A O 1
ATOM 1449 N N . LEU A 1 187 ? -7.041 18.188 20.035 1.00 59.03 187 LEU A N 1
ATOM 1450 C CA . LEU A 1 187 ? -6.057 17.353 20.732 1.00 59.03 187 LEU A CA 1
ATOM 1451 C C . LEU A 1 187 ? -4.729 18.096 20.933 1.00 59.03 187 LEU A C 1
ATOM 1453 O O . LEU A 1 187 ? -4.148 18.030 22.017 1.00 59.03 187 LEU A O 1
ATOM 1457 N N . ASP A 1 188 ? -4.286 18.855 19.928 1.00 64.81 188 ASP A N 1
ATOM 1458 C CA . ASP A 1 188 ? -3.075 19.674 20.016 1.00 64.81 188 ASP A CA 1
ATOM 1459 C C . ASP A 1 188 ? -3.253 20.821 21.031 1.00 64.81 188 ASP A C 1
ATOM 1461 O O . ASP A 1 188 ? -2.342 21.100 21.811 1.00 64.81 188 ASP A O 1
ATOM 1465 N N . LYS A 1 189 ? -4.451 21.422 21.116 1.00 67.56 189 LYS A N 1
ATOM 1466 C CA . LYS A 1 189 ? -4.783 22.411 22.160 1.00 67.56 189 LYS A CA 1
ATOM 1467 C C . LYS A 1 189 ? -4.795 21.827 23.566 1.00 67.56 189 LYS A C 1
ATOM 1469 O O . LYS A 1 189 ? -4.299 22.470 24.484 1.00 67.56 189 LYS A O 1
ATOM 1474 N N . GLU A 1 190 ? -5.355 20.634 23.751 1.00 64.19 190 GLU A N 1
ATOM 1475 C CA . GLU A 1 190 ? -5.416 19.984 25.066 1.00 64.19 190 GLU A CA 1
ATOM 1476 C C . GLU A 1 190 ? -4.006 19.583 25.549 1.00 64.19 190 GLU A C 1
ATOM 1478 O O . GLU A 1 190 ? -3.684 19.705 26.734 1.00 64.19 190 GLU A O 1
ATOM 1483 N N . ALA A 1 191 ? -3.120 19.198 24.623 1.00 67.94 191 ALA A N 1
ATOM 1484 C CA . ALA A 1 191 ? -1.705 18.967 24.906 1.00 67.94 191 ALA A CA 1
ATOM 1485 C C 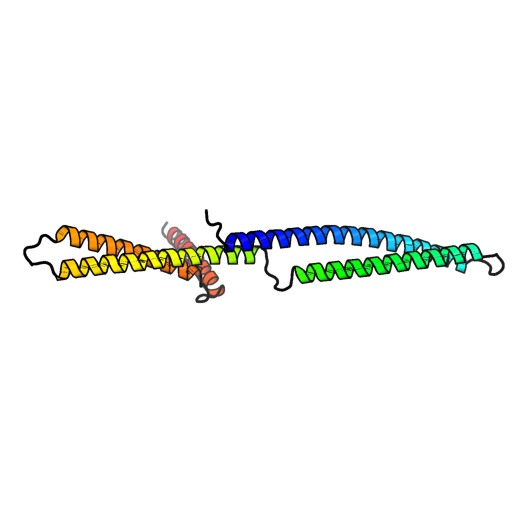. ALA A 1 191 ? -0.946 20.264 25.251 1.00 67.94 191 ALA A C 1
ATOM 1487 O O . ALA A 1 191 ? -0.141 20.270 26.187 1.00 67.94 191 ALA A O 1
ATOM 1488 N N . GLU A 1 192 ? -1.218 21.363 24.539 1.00 70.50 192 GLU A N 1
ATOM 1489 C CA . GLU A 1 192 ? -0.607 22.673 24.795 1.00 70.50 192 GLU A CA 1
ATOM 1490 C C . GLU A 1 192 ? -1.080 23.269 26.138 1.00 70.50 192 GLU A C 1
ATOM 1492 O O . GLU A 1 192 ? -0.266 23.778 26.913 1.00 70.50 192 GLU A O 1
ATOM 1497 N N . GLU A 1 193 ? -2.364 23.122 26.487 1.00 67.50 193 GLU A N 1
ATOM 1498 C CA . GLU A 1 193 ? -2.900 23.516 27.799 1.00 67.50 193 GLU A CA 1
ATOM 1499 C C . GLU A 1 193 ? -2.270 22.708 28.943 1.00 67.50 193 GLU A C 1
ATOM 1501 O O . GLU A 1 193 ? -1.870 23.291 29.953 1.00 67.50 193 GLU A O 1
ATOM 1506 N N . ALA A 1 194 ? -2.080 21.394 28.777 1.00 71.31 194 ALA A N 1
ATOM 1507 C CA . ALA A 1 194 ? -1.420 20.557 29.781 1.00 71.31 194 ALA A CA 1
ATOM 1508 C C . ALA A 1 194 ? 0.072 20.903 29.980 1.00 71.31 194 ALA A C 1
ATOM 1510 O O . ALA A 1 194 ? 0.617 20.731 31.078 1.00 71.31 194 ALA A O 1
ATOM 1511 N N . GLU A 1 195 ? 0.758 21.381 28.937 1.00 71.81 195 GLU A N 1
ATOM 1512 C CA . GLU A 1 195 ? 2.144 21.849 29.040 1.00 71.81 195 GLU A CA 1
ATOM 1513 C C . GLU A 1 195 ? 2.228 23.223 29.727 1.00 71.81 195 GLU A C 1
ATOM 1515 O O . GLU A 1 195 ? 3.124 23.459 30.547 1.00 71.81 195 GLU A O 1
ATOM 1520 N N . LEU A 1 196 ? 1.264 24.110 29.459 1.00 73.44 196 LEU A N 1
ATOM 1521 C CA . LEU A 1 196 ? 1.147 25.405 30.128 1.00 73.44 196 LEU A CA 1
ATOM 1522 C C . LEU A 1 196 ? 0.831 25.262 31.622 1.00 73.44 196 LEU A C 1
ATOM 1524 O O . LEU A 1 196 ? 1.440 25.977 32.421 1.00 73.44 196 LEU A O 1
ATOM 1528 N N . ASP A 1 197 ? -0.027 24.316 32.011 1.00 73.38 197 ASP A N 1
ATOM 1529 C CA . ASP A 1 197 ? -0.381 24.067 33.417 1.00 73.38 197 ASP A CA 1
ATOM 1530 C C . ASP A 1 197 ? 0.832 23.575 34.228 1.00 73.38 197 ASP A C 1
ATOM 1532 O O . ASP A 1 197 ? 1.150 24.116 35.289 1.00 73.38 197 ASP A O 1
ATOM 1536 N N . LYS A 1 198 ? 1.630 22.649 33.671 1.00 75.94 198 LYS A N 1
ATOM 1537 C CA . LYS A 1 198 ? 2.903 22.223 34.292 1.00 75.94 198 LYS A CA 1
ATOM 1538 C C . LYS A 1 198 ? 3.880 23.381 34.467 1.00 75.94 198 LYS A C 1
ATOM 1540 O O . LYS A 1 198 ? 4.584 23.470 35.473 1.00 75.94 198 LYS A O 1
ATOM 1545 N N . LYS A 1 199 ? 3.946 24.271 33.478 1.00 75.81 199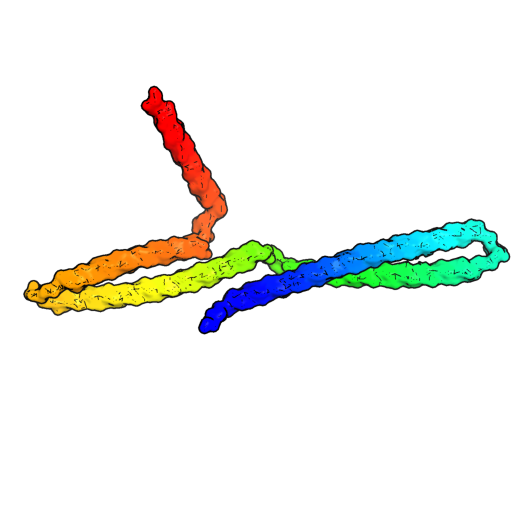 LYS A N 1
ATOM 1546 C CA . LYS A 1 199 ? 4.843 25.430 33.504 1.00 75.81 199 LYS A CA 1
ATOM 1547 C C . LYS A 1 199 ? 4.383 26.481 34.517 1.00 75.81 199 LYS A C 1
ATOM 1549 O O . LYS A 1 199 ? 5.225 27.147 35.122 1.00 75.81 199 LYS A O 1
ATOM 1554 N N . ALA A 1 200 ? 3.074 26.614 34.724 1.00 71.56 200 ALA A N 1
ATOM 1555 C CA . ALA A 1 200 ? 2.495 27.454 35.765 1.00 71.56 200 ALA A CA 1
ATOM 1556 C C . ALA A 1 200 ? 2.822 26.911 37.167 1.00 71.56 200 ALA A C 1
ATOM 1558 O O . ALA A 1 200 ? 3.320 27.669 38.003 1.00 71.56 200 ALA A O 1
ATOM 1559 N N . ASP A 1 201 ? 2.673 25.601 37.385 1.00 72.69 201 ASP A N 1
ATOM 1560 C CA . ASP A 1 201 ? 3.036 24.936 38.644 1.00 72.69 201 ASP A CA 1
ATOM 1561 C C . ASP A 1 201 ? 4.534 25.081 38.975 1.00 72.69 201 ASP A C 1
ATOM 1563 O O . ASP A 1 201 ? 4.918 25.344 40.120 1.00 72.69 201 ASP A O 1
ATOM 1567 N N . GLU A 1 202 ? 5.417 24.970 37.977 1.00 71.94 202 GLU A N 1
ATOM 1568 C CA . GLU A 1 202 ? 6.858 25.188 38.162 1.00 71.94 202 GLU A CA 1
ATOM 1569 C C . GLU A 1 202 ? 7.212 26.635 38.536 1.00 71.94 202 GLU A C 1
ATOM 1571 O O . GLU A 1 202 ? 8.145 26.867 39.312 1.00 71.94 202 GLU A O 1
ATOM 1576 N N . LEU A 1 203 ? 6.498 27.622 37.988 1.00 70.25 203 LEU A N 1
ATOM 1577 C CA . LEU A 1 203 ? 6.707 29.032 38.319 1.00 70.25 203 LEU A CA 1
ATOM 1578 C C . LEU A 1 203 ? 6.164 29.368 39.708 1.00 70.25 203 LEU A C 1
ATOM 1580 O O . LEU A 1 203 ? 6.813 30.101 40.452 1.00 70.25 203 LEU A O 1
ATOM 1584 N N . GLN A 1 204 ? 5.022 28.800 40.089 1.00 63.19 204 GLN A N 1
ATOM 1585 C CA . GLN A 1 204 ? 4.407 29.037 41.391 1.00 63.19 204 GLN A CA 1
ATOM 1586 C C . GLN A 1 204 ? 5.242 28.439 42.535 1.00 63.19 204 GLN A C 1
ATOM 1588 O O . GLN A 1 204 ? 5.389 29.069 43.583 1.00 63.19 204 GLN A O 1
ATOM 1593 N N . ASN A 1 205 ? 5.903 27.302 42.294 1.00 63.47 205 ASN A N 1
ATOM 1594 C CA . ASN A 1 205 ? 6.864 26.712 43.229 1.00 63.47 205 ASN A CA 1
ATOM 1595 C C . ASN A 1 205 ? 8.179 27.506 43.362 1.00 63.47 205 ASN A C 1
ATOM 1597 O O . ASN A 1 205 ? 8.848 27.388 44.381 1.00 63.47 205 ASN A O 1
ATOM 1601 N N . LYS A 1 206 ? 8.553 28.340 42.380 1.00 60.38 206 LYS A N 1
ATOM 1602 C CA . LYS A 1 206 ? 9.752 29.206 42.445 1.00 60.38 206 LYS A CA 1
ATOM 1603 C C . LYS A 1 206 ? 9.519 30.562 43.114 1.00 60.38 206 LYS A C 1
ATOM 1605 O O . LYS A 1 206 ? 10.486 31.243 43.431 1.00 60.38 206 LYS A O 1
ATOM 1610 N N . VAL A 1 207 ? 8.265 30.981 43.286 1.00 58.44 207 VAL A N 1
ATOM 1611 C CA . VAL A 1 207 ? 7.894 32.258 43.935 1.00 58.44 207 VAL A CA 1
ATOM 1612 C C . VAL A 1 207 ? 7.679 32.085 45.450 1.00 58.44 207 VAL A C 1
ATOM 1614 O O . VAL A 1 207 ? 7.542 33.070 46.171 1.00 58.44 207 VAL A O 1
ATOM 1617 N N . ALA A 1 208 ? 7.655 30.840 45.938 1.00 55.12 208 ALA A N 1
ATOM 1618 C CA . ALA A 1 208 ? 7.432 30.493 47.342 1.00 55.12 208 ALA A CA 1
ATOM 1619 C C . ALA A 1 208 ? 8.721 30.272 48.175 1.00 55.12 208 ALA A C 1
ATOM 1621 O O . ALA A 1 208 ? 8.596 29.987 49.366 1.00 55.12 208 ALA A O 1
ATOM 1622 N N . ASP A 1 209 ? 9.912 30.430 47.578 1.00 49.12 209 ASP A N 1
ATOM 1623 C CA . ASP A 1 209 ? 11.235 30.482 48.244 1.00 49.12 209 ASP A CA 1
ATOM 1624 C C . ASP A 1 209 ? 11.765 31.929 48.309 1.00 49.12 209 ASP A C 1
ATOM 1626 O O . ASP A 1 209 ? 12.395 32.293 49.332 1.00 49.12 209 ASP A O 1
#

Foldseek 3Di:
DPPDVLNVVLVVVVVVLVVLVVVLVVLVVVLVVLVVVLVVLVVVLVVLVVVVVPDDPVPCCVVSVVVNVVSVVVSVVSVVVSVVSVVVSVVSVVVSPPPPQDNVNSVVVSVLVVLVVVLVVLVVVLVVLVVVLVVLVVVVVPDDPPDPCVVSVVVNVVSVVVNVVSVVVSVVSVCVNCVVVDDPVRVVVVVVVVVVVVVVVVVVVVVVD

Sequence (209 aa):
RKYDYATLKVALAKKEVEAKELEIEKLQYEISTLEQEVATAQHQVDNLKKLLAGADPDDGTEVIEAKLKKGEAELNAKQAELAKKQTELEKLLDSLDPEGKTQDELDKEAEEAELDKKADELQNKVADLEKEISNLEILLGGADPEDDTAALQNKLAAKKAELAKKQTELEKLLDSLDPEGKTQDELDKEAEEAELDKKADELQNKVAD

pLDDT: mean 82.8, std 15.14, range [44.91, 98.38]

Secondary structure (DSSP, 8-state):
----HHHHHHHHHHHHHHHHHHHHHHHHHHHHHHHHHHHHHHHHHHHHHHHHHTS-TTS-THHHHHHHHHHHHHHHHHHHHHHHHHHHHHHHHHHH-SS---HHHHHHHHHHHHHHHHHHHHHHHHHHHHHHHHHHHHHHHT--TTS--HHHHHHHHHHHHHHHHHHHHHHHHHHHH-GGGS-HHHHHHHHHHHHHHHHHHHHHHHS--